Protein AF-A0A964JNI6-F1 (afdb_monomer)

Foldseek 3Di:
DVVVVLVVVLVVLVVVLVVCCVVDPDPDVVNVVSVVVNVVSVVVVVVVVVVVVVVPDDDDDDDDDDDDDPPPCDVVNVVVVVVVVVVVVVVVVVVVVVVVVVVVVVVCVVVVVVVVVVVVVVVVVVVVVVVVVVVVVVVVVVVVVVVVVCVVVPPPPPPPPPDPPDDPDDDVVVVVVVVVVVVVVVVVVVVVVVVVVVVPDDDDDDDDDDDDDD

pLDDT: mean 78.6, std 16.24, range [45.06, 98.38]

Solvent-accessible surface area (backbone atoms only — not comparable to full-atom values): 13050 Å² total; per-residue (Å²): 119,65,68,66,54,50,52,54,50,51,55,54,50,50,53,51,52,56,56,49,55,77,80,40,69,94,78,44,70,66,59,54,51,51,52,51,51,52,53,53,52,50,51,52,51,51,52,51,50,52,55,55,53,65,68,70,56,93,69,82,90,80,79,84,85,79,77,90,72,72,79,76,77,50,67,69,60,55,52,52,50,51,51,50,50,55,48,52,50,51,52,49,52,52,50,52,54,50,50,52,53,52,52,52,49,60,69,47,43,62,58,53,52,51,51,53,54,50,52,53,50,50,51,49,51,53,51,52,51,50,52,53,50,52,52,51,49,54,49,50,53,52,51,52,51,50,50,58,56,46,60,75,63,63,77,77,75,79,69,78,81,78,69,70,96,62,81,92,66,78,61,67,65,60,58,52,52,53,51,51,53,53,52,52,53,52,52,52,52,52,52,53,57,54,56,65,64,67,77,75,82,86,86,89,84,91,84,85,84,83,86,87,87,136

Mean predicted aligned error: 21.91 Å

Secondary structure (DSSP, 8-state):
-HHHHHHHHHHHHHHHHHHHHHHS-TT-HHHHHHHHHHHHHHHHHHHHHHHHHHTTS-----------------HHHHHHHHHHHHHHHHHHHHHHHHHHHHHHHHHHHHHHHHHHHHHHHHHHHHHHHHHHHHHHHHHHHHHHHHHHHHHHT-----------SS--PPPHHHHHHHHHHHHHHHHHHHHHHHHHHHT---------------

Structure (mmCIF, N/CA/C/O backbone):
data_AF-A0A964JNI6-F1
#
_entry.id   AF-A0A964JNI6-F1
#
loop_
_atom_site.group_PDB
_atom_site.id
_atom_site.type_symbol
_atom_site.label_atom_id
_atom_site.label_alt_id
_atom_site.label_comp_id
_atom_site.label_asym_id
_atom_site.label_entity_id
_atom_site.label_seq_id
_atom_site.pdbx_PDB_ins_code
_atom_site.Cartn_x
_atom_site.Cartn_y
_atom_site.Cartn_z
_atom_site.occupancy
_atom_site.B_iso_or_equiv
_atom_site.auth_seq_id
_atom_site.auth_comp_id
_atom_site.auth_asym_id
_atom_site.auth_atom_id
_atom_site.pdbx_PDB_model_num
ATOM 1 N N . MET A 1 1 ? -38.836 -16.870 34.744 1.00 51.62 1 MET A N 1
ATOM 2 C CA . MET A 1 1 ? -38.907 -16.557 33.297 1.00 51.62 1 MET A CA 1
ATOM 3 C C . MET A 1 1 ? -37.526 -16.399 32.647 1.00 51.62 1 MET A C 1
ATOM 5 O O . MET A 1 1 ? -37.464 -16.414 31.428 1.00 51.62 1 MET A O 1
ATOM 9 N N . GLU A 1 2 ? -36.429 -16.340 33.414 1.00 61.28 2 GLU A N 1
ATOM 10 C CA . GLU A 1 2 ? -35.058 -16.170 32.886 1.00 61.28 2 GLU A CA 1
ATOM 11 C C . GLU A 1 2 ? -34.516 -17.371 32.090 1.00 61.28 2 GLU A C 1
ATOM 13 O O . GLU A 1 2 ? -33.760 -17.198 31.140 1.00 61.28 2 GLU A O 1
ATOM 18 N N . ILE A 1 3 ? -34.938 -18.598 32.411 1.00 60.56 3 ILE A N 1
ATOM 19 C CA . ILE A 1 3 ? -34.454 -19.805 31.713 1.00 60.56 3 ILE A CA 1
ATOM 20 C C . ILE A 1 3 ? -34.881 -19.793 30.233 1.00 60.56 3 ILE A C 1
ATOM 22 O O . ILE A 1 3 ? -34.080 -20.072 29.349 1.00 60.56 3 ILE A O 1
ATOM 26 N N . ALA A 1 4 ? -36.114 -19.363 29.950 1.00 73.38 4 ALA A N 1
ATOM 27 C CA . ALA A 1 4 ? -36.638 -19.282 28.586 1.00 73.38 4 ALA A CA 1
ATOM 28 C C . ALA A 1 4 ? -35.983 -18.164 27.753 1.00 73.38 4 ALA A C 1
ATOM 30 O O . ALA A 1 4 ? -35.931 -18.245 26.525 1.00 73.38 4 ALA A O 1
ATOM 31 N N . THR A 1 5 ? -35.491 -17.102 28.401 1.00 78.56 5 THR A N 1
ATOM 32 C CA . THR A 1 5 ? -34.740 -16.044 27.712 1.00 78.56 5 THR A CA 1
ATOM 33 C C . THR A 1 5 ? -33.318 -16.485 27.385 1.00 78.56 5 THR A C 1
ATOM 35 O O . THR A 1 5 ? -32.831 -16.147 26.309 1.00 78.56 5 THR A O 1
ATOM 38 N N . LEU A 1 6 ? -32.688 -17.283 28.255 1.00 67.31 6 LEU A N 1
ATOM 39 C CA . LEU A 1 6 ? -31.361 -17.852 28.006 1.00 67.31 6 LEU A CA 1
ATOM 40 C C . LEU A 1 6 ? -31.384 -18.895 26.880 1.00 67.31 6 LEU A C 1
ATOM 42 O O . LEU A 1 6 ? -30.514 -18.852 26.015 1.00 67.31 6 LEU A O 1
ATOM 46 N N . ASP A 1 7 ? -32.403 -19.758 26.819 1.00 74.44 7 ASP A N 1
ATOM 47 C CA . ASP A 1 7 ? -32.554 -20.720 25.712 1.00 74.44 7 ASP A CA 1
ATOM 48 C C . ASP A 1 7 ? -32.689 -20.009 24.356 1.00 74.44 7 ASP A C 1
ATOM 50 O O . ASP A 1 7 ? -32.013 -20.358 23.390 1.00 74.44 7 ASP A O 1
ATOM 54 N N . ARG A 1 8 ? -33.470 -18.919 24.288 1.00 75.88 8 ARG A N 1
ATOM 55 C CA . ARG A 1 8 ? -33.561 -18.102 23.062 1.00 75.88 8 ARG A CA 1
ATOM 56 C C . ARG A 1 8 ? -32.231 -17.479 22.658 1.00 75.88 8 ARG A C 1
ATOM 58 O O . ARG A 1 8 ? -31.962 -17.340 21.462 1.00 75.88 8 ARG A O 1
ATOM 65 N N . GLN A 1 9 ? -31.427 -17.056 23.630 1.00 73.94 9 GLN A N 1
ATOM 66 C CA . GLN A 1 9 ? -30.097 -16.503 23.376 1.00 73.94 9 GLN A CA 1
ATOM 67 C C . GLN A 1 9 ? -29.138 -17.581 22.860 1.00 73.94 9 GLN A C 1
ATOM 69 O O . GLN A 1 9 ? -28.346 -17.314 21.956 1.00 73.94 9 GLN A O 1
ATOM 74 N N . LEU A 1 10 ? -29.257 -18.808 23.366 1.00 71.75 10 LEU A N 1
ATOM 75 C CA . LEU A 1 10 ? -28.469 -19.956 22.928 1.00 71.75 10 LEU A CA 1
ATOM 76 C C . LEU A 1 10 ? -28.807 -20.334 21.479 1.00 71.75 10 LEU A C 1
ATOM 78 O O . LEU A 1 10 ? -27.901 -20.480 20.657 1.00 71.75 10 LEU A O 1
ATOM 82 N N . ASP A 1 11 ? -30.090 -20.358 21.118 1.00 81.50 11 ASP A N 1
ATOM 83 C CA . ASP A 1 11 ? -30.527 -20.620 19.742 1.00 81.50 11 ASP A CA 1
ATOM 84 C C . ASP A 1 11 ? -30.064 -19.534 18.761 1.00 81.50 11 ASP A C 1
ATOM 86 O O . ASP A 1 11 ? -29.606 -19.824 17.651 1.00 81.50 11 ASP A O 1
ATOM 90 N N . THR A 1 12 ? -30.137 -18.260 19.156 1.00 82.50 12 THR A N 1
ATOM 91 C CA . THR A 1 12 ? -29.678 -17.160 18.289 1.00 82.50 12 THR A CA 1
ATOM 92 C C . THR A 1 12 ? -28.165 -17.158 18.102 1.00 82.50 12 THR A C 1
ATOM 94 O O . THR A 1 12 ? -27.693 -16.874 17.000 1.00 82.50 12 THR A O 1
ATOM 97 N N . LEU A 1 13 ? -27.391 -17.493 19.136 1.00 73.44 13 LEU A N 1
ATOM 98 C CA . LEU A 1 13 ? -25.935 -17.608 19.032 1.00 73.44 13 LEU A CA 1
ATOM 99 C C . LEU A 1 13 ? -25.515 -18.834 18.218 1.00 73.44 13 LEU A C 1
ATOM 101 O O . LEU A 1 13 ? -24.612 -18.730 17.390 1.00 73.44 13 LEU A O 1
ATOM 105 N N . THR A 1 14 ? -26.214 -19.956 18.378 1.00 72.06 14 THR A N 1
ATOM 106 C CA . THR A 1 14 ? -25.954 -21.183 17.615 1.00 72.06 14 THR A CA 1
ATOM 107 C C . THR A 1 14 ? -26.189 -20.960 16.124 1.00 72.06 14 THR A C 1
ATOM 109 O O . THR A 1 14 ? -25.326 -21.291 15.313 1.00 72.06 14 THR A O 1
ATOM 112 N N . ASN A 1 15 ? -27.288 -20.294 15.757 1.00 78.38 15 ASN A N 1
ATOM 113 C CA . ASN A 1 15 ? -27.576 -19.946 14.364 1.00 78.38 15 ASN A CA 1
ATOM 114 C C . ASN A 1 15 ? -26.551 -18.969 13.765 1.00 78.38 15 ASN A C 1
ATOM 116 O O . ASN A 1 15 ? -26.196 -19.095 12.595 1.00 78.38 15 ASN A O 1
ATOM 120 N N . LYS A 1 16 ? -26.019 -18.029 14.559 1.00 70.81 16 LYS A N 1
ATOM 121 C CA . LYS A 1 16 ? -24.934 -17.134 14.116 1.00 70.81 16 LYS A CA 1
ATOM 122 C C . LYS A 1 16 ? -23.628 -17.885 13.868 1.00 70.81 16 LYS A C 1
ATOM 124 O O . LYS A 1 16 ? -22.967 -17.622 12.871 1.00 70.81 16 LYS A O 1
ATOM 129 N N . VAL A 1 17 ? -23.268 -18.832 14.733 1.00 63.97 17 VAL A N 1
ATOM 130 C CA . VAL A 1 17 ? -22.075 -19.674 14.540 1.00 63.97 17 VAL A CA 1
ATOM 131 C C . VAL A 1 17 ? -22.225 -20.556 13.300 1.00 63.97 17 VAL A C 1
ATOM 133 O O . VAL A 1 17 ? -21.282 -20.669 12.523 1.00 63.97 17 VAL A O 1
ATOM 136 N N . LEU A 1 18 ? -23.413 -21.123 13.075 1.00 67.88 18 LEU A N 1
ATOM 137 C CA . LEU A 1 18 ? -23.714 -21.941 11.898 1.00 67.88 18 LEU A CA 1
ATOM 138 C C . LEU A 1 18 ? -23.645 -21.127 10.598 1.00 67.88 18 LEU A C 1
ATOM 140 O O . LEU A 1 18 ? -23.072 -21.601 9.624 1.00 67.88 18 LEU A O 1
ATOM 144 N N . ALA A 1 19 ? -24.139 -19.884 10.600 1.00 67.19 19 ALA A N 1
ATOM 145 C CA . ALA A 1 19 ? -24.007 -18.967 9.466 1.00 67.19 19 ALA A CA 1
ATOM 146 C C . ALA A 1 19 ? -22.542 -18.572 9.197 1.00 67.19 19 ALA A C 1
ATOM 148 O O . ALA A 1 19 ? -22.114 -18.531 8.048 1.00 67.19 19 ALA A O 1
ATOM 149 N N . LEU A 1 20 ? -21.749 -18.339 10.248 1.00 60.59 20 LEU A N 1
ATOM 150 C CA . LEU A 1 20 ? -20.332 -17.979 10.122 1.00 60.59 20 LEU A CA 1
ATOM 151 C C . LEU A 1 20 ? -19.447 -19.149 9.661 1.00 60.59 20 LEU A C 1
ATOM 153 O O . LEU A 1 20 ? -18.429 -18.914 9.016 1.00 60.59 20 LEU A O 1
ATOM 157 N N . LEU A 1 21 ? -19.844 -20.393 9.947 1.00 57.88 21 LEU A N 1
ATOM 158 C CA . LEU A 1 21 ? -19.172 -21.615 9.486 1.00 57.88 21 LEU A CA 1
ATOM 159 C C . LEU A 1 21 ? -19.363 -21.895 7.985 1.00 57.88 21 LEU A C 1
ATOM 161 O O . LEU A 1 21 ? -18.568 -22.640 7.416 1.00 57.88 21 LEU A O 1
ATOM 165 N N . VAL A 1 22 ? -20.396 -21.327 7.350 1.00 60.38 22 VAL A N 1
ATOM 166 C CA . VAL A 1 22 ? -20.634 -21.471 5.900 1.00 60.38 22 VAL A CA 1
ATOM 167 C C . VAL A 1 22 ? -19.672 -20.594 5.091 1.00 60.38 22 VAL A C 1
ATOM 169 O O . VAL A 1 22 ? -19.187 -21.038 4.054 1.00 60.38 22 VAL A O 1
ATOM 172 N N . ASP A 1 23 ? -19.344 -19.399 5.595 1.00 61.31 23 ASP A N 1
ATOM 173 C CA . ASP A 1 23 ? -18.476 -18.433 4.903 1.00 61.31 23 ASP A CA 1
ATOM 174 C C . ASP A 1 23 ? -17.001 -18.483 5.343 1.00 61.31 23 ASP A C 1
ATOM 176 O O . ASP A 1 23 ? -16.131 -18.053 4.586 1.00 61.31 23 ASP A O 1
ATOM 180 N N . ASN A 1 24 ? -16.683 -19.004 6.540 1.00 54.19 24 ASN A N 1
ATOM 181 C CA . ASN A 1 24 ? -15.315 -19.007 7.071 1.00 54.19 24 ASN A CA 1
ATOM 182 C C . ASN A 1 24 ? -14.908 -20.380 7.649 1.00 54.19 24 ASN A C 1
ATOM 184 O O . ASN A 1 24 ? -15.539 -20.859 8.596 1.00 54.19 24 ASN A O 1
ATOM 188 N N . PRO A 1 25 ? -13.830 -21.019 7.145 1.00 61.00 25 PRO A N 1
ATOM 189 C CA . PRO A 1 25 ? -13.337 -22.278 7.697 1.00 61.00 25 PRO A CA 1
ATOM 190 C C . PRO A 1 25 ? -12.806 -22.119 9.135 1.00 61.00 25 PRO A C 1
ATOM 192 O O . PRO A 1 25 ? -12.394 -21.040 9.558 1.00 61.00 25 PRO A O 1
ATOM 195 N N . ASN A 1 26 ? -12.827 -23.242 9.864 1.00 56.50 26 ASN A N 1
ATOM 196 C CA . ASN A 1 26 ? -12.786 -23.442 11.327 1.00 56.50 26 ASN A CA 1
ATOM 197 C C . ASN A 1 26 ? -11.789 -22.643 12.209 1.00 56.50 26 ASN A C 1
ATOM 199 O O . ASN A 1 26 ? -11.942 -22.704 13.428 1.00 56.50 26 ASN A O 1
ATOM 203 N N . ASP A 1 27 ? -10.837 -21.888 11.655 1.00 59.53 27 ASP A N 1
ATOM 204 C CA . ASP A 1 27 ? -9.771 -21.184 12.396 1.00 59.53 27 ASP A CA 1
ATOM 205 C C . ASP A 1 27 ? -9.918 -19.651 12.433 1.00 59.53 27 ASP A C 1
ATOM 207 O O . ASP A 1 27 ? -9.029 -18.941 12.909 1.00 59.53 27 ASP A O 1
ATOM 211 N N . HIS A 1 28 ? -11.041 -19.100 11.962 1.00 59.25 28 HIS A N 1
ATOM 212 C CA . HIS A 1 28 ? -11.263 -17.655 12.038 1.00 59.25 28 HIS A CA 1
ATOM 213 C C . HIS A 1 28 ? -11.397 -17.198 13.512 1.00 59.25 28 HIS A C 1
ATOM 215 O O . HIS A 1 28 ? -12.147 -17.815 14.280 1.00 59.25 28 HIS A O 1
ATOM 221 N N . PRO A 1 29 ? -10.727 -16.104 13.939 1.00 71.69 29 PRO A N 1
ATOM 222 C CA . PRO A 1 29 ? -10.706 -15.660 15.342 1.00 71.69 29 PRO A CA 1
ATOM 223 C C . PRO A 1 29 ? -12.106 -15.402 15.920 1.00 71.69 29 PRO A C 1
ATOM 225 O O . PRO A 1 29 ? -12.339 -15.599 17.112 1.00 71.69 29 PRO A O 1
ATOM 228 N N . GLU A 1 30 ? -13.058 -15.027 15.066 1.00 64.94 30 GLU A N 1
ATOM 229 C CA . GLU A 1 30 ? -14.458 -14.795 15.434 1.00 64.94 30 GLU A CA 1
ATOM 230 C C . GLU A 1 30 ? -15.206 -16.091 15.791 1.00 64.94 30 GLU A C 1
ATOM 232 O O . GLU A 1 30 ? -15.972 -16.113 16.756 1.00 64.94 30 GLU A O 1
ATOM 237 N N . VAL A 1 31 ? -14.937 -17.201 15.090 1.00 69.62 31 VAL A N 1
ATOM 238 C CA . VAL A 1 31 ? -15.529 -18.519 15.389 1.00 69.62 31 VAL A CA 1
ATOM 239 C C . VAL A 1 31 ? -14.974 -19.062 16.708 1.00 69.62 31 VAL A C 1
ATOM 241 O O . VAL A 1 31 ? -15.715 -19.632 17.510 1.00 69.62 31 VAL A O 1
ATOM 244 N N . LEU A 1 32 ? -13.687 -18.835 16.986 1.00 74.25 32 LEU A N 1
ATOM 245 C CA . LEU A 1 32 ? -13.062 -19.204 18.260 1.00 74.25 32 LEU A CA 1
ATOM 246 C C . LEU A 1 32 ? -13.617 -18.385 19.434 1.00 74.25 32 LEU A C 1
ATOM 248 O O . LEU A 1 32 ? -13.892 -18.947 20.496 1.00 74.25 32 LEU A O 1
ATOM 252 N N . ALA A 1 33 ? -13.822 -17.078 19.248 1.00 76.56 33 ALA A N 1
ATOM 253 C CA . ALA A 1 33 ? -14.447 -16.220 20.253 1.00 76.56 33 ALA A CA 1
ATOM 254 C C . ALA A 1 33 ? -15.897 -16.647 20.542 1.00 76.56 33 ALA A C 1
ATOM 256 O O . ALA A 1 33 ? -16.283 -16.761 21.707 1.00 76.56 33 ALA A O 1
ATOM 257 N N . ALA A 1 34 ? -16.671 -16.971 19.501 1.00 72.12 34 ALA A N 1
ATOM 258 C CA . ALA A 1 34 ? -18.043 -17.451 19.646 1.00 72.12 34 ALA A CA 1
ATOM 259 C C . ALA A 1 34 ? -18.125 -18.840 20.312 1.00 72.12 34 ALA A C 1
ATOM 261 O O . ALA A 1 34 ? -18.985 -19.079 21.154 1.00 72.12 34 ALA A O 1
ATOM 262 N N . ARG A 1 35 ? -17.199 -19.761 20.016 1.00 75.88 35 ARG A N 1
ATOM 263 C CA . ARG A 1 35 ? -17.117 -21.057 20.719 1.00 75.88 35 ARG A CA 1
ATOM 264 C C . ARG 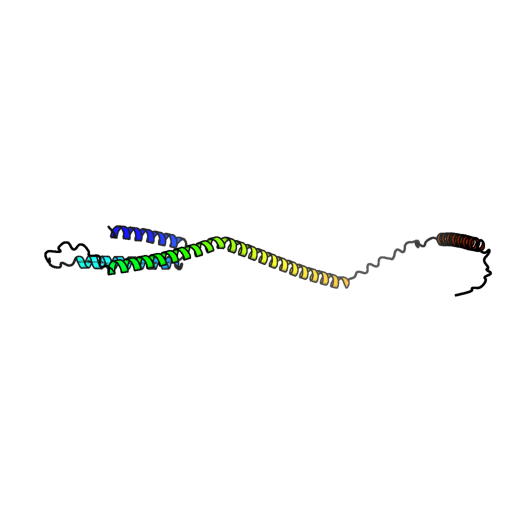A 1 35 ? -16.795 -20.884 22.204 1.00 75.88 35 ARG A C 1
ATOM 266 O O . ARG A 1 35 ? -17.380 -21.573 23.038 1.00 75.88 35 ARG A O 1
ATOM 273 N N . LYS A 1 36 ? -15.897 -19.953 22.546 1.00 81.88 36 LYS A N 1
ATOM 274 C CA . LYS A 1 36 ? -15.577 -19.630 23.946 1.00 81.88 36 LYS A CA 1
ATOM 275 C C . LYS A 1 36 ? -16.783 -19.056 24.685 1.00 81.88 36 LYS A C 1
ATOM 277 O O . LYS A 1 36 ? -17.029 -19.462 25.817 1.00 81.88 36 LYS A O 1
ATOM 282 N N . SER A 1 37 ? -17.553 -18.162 24.064 1.00 75.75 37 SER A N 1
ATOM 283 C CA . SER A 1 37 ? -18.751 -17.609 24.704 1.00 75.75 37 SER A CA 1
ATOM 284 C C . SER A 1 37 ? -19.839 -18.667 24.910 1.00 75.75 37 SER A C 1
ATOM 286 O O . SER A 1 37 ? -20.415 -18.721 25.993 1.00 75.75 37 SER A O 1
ATOM 288 N N . VAL A 1 38 ? -20.051 -19.575 23.950 1.00 78.12 38 VAL A N 1
ATOM 289 C CA . VAL A 1 38 ? -20.966 -20.721 24.120 1.00 78.12 38 VAL A CA 1
ATOM 290 C C . VAL A 1 38 ? -20.522 -21.621 25.277 1.00 78.12 38 VAL A C 1
ATOM 292 O O . VAL A 1 38 ? -21.343 -21.985 26.114 1.00 78.12 38 VAL A O 1
ATOM 295 N N . ALA A 1 39 ? -19.227 -21.929 25.389 1.00 84.06 39 ALA A N 1
ATOM 296 C CA . ALA A 1 39 ? -18.705 -22.735 26.494 1.00 84.06 39 ALA A CA 1
ATOM 297 C C . ALA A 1 39 ? -18.905 -22.060 27.868 1.00 84.06 39 ALA A C 1
ATOM 299 O O . ALA A 1 39 ? -19.258 -22.721 28.846 1.00 84.06 39 ALA A O 1
ATOM 300 N N . LEU A 1 40 ? -18.735 -20.737 27.952 1.00 82.12 40 LEU A N 1
ATOM 301 C CA . LEU A 1 40 ? -18.988 -19.985 29.184 1.00 82.12 40 LEU A CA 1
ATOM 302 C C . LEU A 1 40 ? -20.474 -19.993 29.569 1.00 82.12 40 LEU A C 1
ATOM 304 O O . LEU A 1 40 ? -20.805 -20.216 30.729 1.00 82.12 40 LEU A O 1
ATOM 308 N N . VAL A 1 41 ? -21.378 -19.817 28.607 1.00 78.25 41 VAL A N 1
ATOM 309 C CA . VAL A 1 41 ? -22.826 -19.860 28.874 1.00 78.25 41 VAL A CA 1
ATOM 310 C C . VAL A 1 41 ? -23.272 -21.270 29.273 1.00 78.25 41 VAL A C 1
ATOM 312 O O . VAL A 1 41 ? -24.076 -21.426 30.191 1.00 78.25 41 VAL A O 1
ATOM 315 N N . GLN A 1 42 ? -22.701 -22.305 28.654 1.00 80.06 42 GLN A N 1
ATOM 316 C CA . GLN A 1 42 ? -22.993 -23.694 29.002 1.00 80.06 42 GLN A CA 1
ATOM 317 C C . GLN A 1 42 ? -22.588 -24.014 30.447 1.00 80.06 42 GLN A C 1
ATOM 319 O O . GLN A 1 42 ? -23.377 -24.585 31.196 1.00 80.06 42 GLN A O 1
ATOM 324 N N . THR A 1 43 ? -21.400 -23.575 30.876 1.00 84.12 43 THR A N 1
ATOM 325 C CA . THR A 1 43 ? -20.958 -23.783 32.266 1.00 84.12 43 THR A CA 1
ATOM 326 C C . THR A 1 43 ? -21.838 -23.036 33.269 1.00 84.12 43 THR A C 1
ATOM 328 O O . THR A 1 43 ? -22.149 -23.575 34.329 1.00 84.12 43 THR A O 1
ATOM 331 N N . GLN A 1 44 ? -22.319 -21.836 32.933 1.00 80.06 44 GLN A N 1
ATOM 332 C CA . GLN A 1 44 ? -23.282 -21.111 33.769 1.00 80.06 44 GLN A CA 1
ATOM 333 C C . GLN A 1 44 ? -24.625 -21.845 33.880 1.00 80.06 44 GLN A C 1
ATOM 335 O O . GLN A 1 44 ? -25.173 -21.950 34.978 1.00 80.06 44 GLN A O 1
ATOM 340 N N . LEU A 1 45 ? -25.137 -22.400 32.778 1.00 75.69 45 LEU A N 1
ATOM 341 C CA . LEU A 1 45 ? -26.356 -23.214 32.787 1.00 75.69 45 LEU A CA 1
ATOM 342 C C . LEU A 1 45 ? -26.200 -24.478 33.634 1.00 75.69 45 LEU A C 1
ATOM 344 O O . LEU A 1 45 ? -27.104 -24.809 34.402 1.00 75.69 45 LEU A O 1
ATOM 348 N N . ASP A 1 46 ? -25.058 -25.154 33.542 1.00 80.62 46 ASP A N 1
ATOM 349 C CA . ASP A 1 46 ? -24.787 -26.360 34.323 1.00 80.62 46 ASP A CA 1
ATOM 350 C C . ASP A 1 46 ? -24.661 -26.048 35.821 1.00 80.62 46 ASP A C 1
ATOM 352 O O . ASP A 1 46 ? -25.205 -26.779 36.649 1.00 80.62 46 ASP A O 1
ATOM 356 N N . LEU A 1 47 ? -24.052 -24.915 36.188 1.00 80.12 47 LEU A N 1
ATOM 357 C CA . LEU A 1 47 ? -24.011 -24.439 37.576 1.00 80.12 47 LEU A CA 1
ATOM 358 C C . LEU A 1 47 ? -25.406 -24.089 38.111 1.00 80.12 47 LEU A C 1
ATOM 360 O O . LEU A 1 47 ? -25.744 -24.442 39.244 1.00 80.12 47 LEU A O 1
ATOM 364 N N . LEU A 1 48 ? -26.243 -23.432 37.304 1.00 75.75 48 LEU A N 1
ATOM 365 C CA . LEU A 1 48 ? -27.622 -23.116 37.681 1.00 75.75 48 LEU A CA 1
ATOM 366 C C . LEU A 1 48 ? -28.481 -24.379 37.808 1.00 75.75 48 LEU A C 1
ATOM 368 O O . LEU A 1 48 ? -29.263 -24.489 38.753 1.00 75.75 48 LEU A O 1
ATOM 372 N N . ARG A 1 49 ? -28.302 -25.364 36.920 1.00 76.94 49 ARG A N 1
ATOM 373 C CA . ARG A 1 49 ? -28.961 -26.675 37.017 1.00 76.94 49 ARG A CA 1
ATOM 374 C C . ARG A 1 49 ? -28.487 -27.467 38.230 1.00 76.94 49 ARG A C 1
ATOM 376 O O . ARG A 1 49 ? -29.324 -28.037 38.920 1.00 76.94 49 ARG A O 1
ATOM 383 N N . ALA A 1 50 ? -27.191 -27.463 38.539 1.00 75.94 50 ALA A N 1
ATOM 384 C CA . ALA A 1 50 ? -26.650 -28.110 39.733 1.00 75.94 50 ALA A CA 1
ATOM 385 C C . ALA A 1 50 ? -27.195 -27.471 41.022 1.00 75.94 50 ALA A C 1
ATOM 387 O O . ALA A 1 50 ? -27.578 -28.177 41.955 1.00 75.94 50 ALA A O 1
ATOM 388 N N . LYS A 1 51 ? -27.320 -26.139 41.055 1.00 73.50 51 LYS A N 1
ATOM 389 C CA . LYS A 1 51 ? -27.929 -25.400 42.171 1.00 73.50 51 LYS A CA 1
ATOM 390 C C . LYS A 1 51 ? -29.433 -25.679 42.305 1.00 73.50 51 LYS A C 1
ATOM 392 O O . LYS A 1 51 ? -29.931 -25.855 43.416 1.00 73.50 51 LYS A O 1
ATOM 397 N N . ALA A 1 52 ? -30.149 -25.776 41.186 1.00 66.62 52 ALA A N 1
ATOM 398 C CA . ALA A 1 52 ? -31.558 -26.165 41.172 1.00 66.62 52 ALA A CA 1
ATOM 399 C C . ALA A 1 52 ? -31.757 -27.625 41.623 1.00 66.62 52 ALA A C 1
ATOM 401 O O . ALA A 1 52 ? -32.666 -27.906 42.399 1.00 66.62 52 ALA A O 1
ATOM 402 N N . ALA A 1 53 ? -30.873 -28.543 41.221 1.00 63.44 53 ALA A N 1
ATOM 403 C CA . ALA A 1 53 ? -30.901 -29.945 41.637 1.00 63.44 53 ALA A CA 1
ATOM 404 C C . ALA A 1 53 ? -30.565 -30.128 43.128 1.00 63.44 53 ALA A C 1
ATOM 406 O O . ALA A 1 53 ? -31.193 -30.940 43.802 1.00 63.44 53 ALA A O 1
ATOM 407 N N . ALA A 1 54 ? -29.651 -29.322 43.681 1.00 60.62 54 ALA A N 1
ATOM 408 C CA . ALA A 1 54 ? -29.364 -29.299 45.118 1.00 60.62 54 ALA A CA 1
ATOM 409 C C . ALA A 1 54 ? -30.561 -28.824 45.970 1.00 60.62 54 ALA A C 1
ATOM 411 O O . ALA A 1 54 ? -30.632 -29.132 47.156 1.00 60.62 54 ALA A O 1
ATOM 412 N N . THR A 1 55 ? -31.527 -28.125 45.362 1.00 55.22 55 THR A N 1
ATOM 413 C CA . THR A 1 55 ? -32.773 -27.684 46.016 1.00 55.22 55 THR A CA 1
ATOM 414 C C . THR A 1 55 ? -33.849 -28.789 46.037 1.00 55.22 55 THR A C 1
ATOM 416 O O . THR A 1 55 ? -34.869 -28.642 46.702 1.00 55.22 55 THR A O 1
ATOM 419 N N . LEU A 1 56 ? -33.632 -29.918 45.345 1.00 53.19 56 LEU A N 1
ATOM 420 C CA . LEU A 1 56 ? -34.561 -31.060 45.285 1.00 53.19 56 LEU A CA 1
ATOM 421 C C . LEU A 1 56 ? -34.226 -32.190 46.275 1.00 53.19 56 LEU A C 1
ATOM 423 O O . LEU A 1 56 ? -34.919 -33.207 46.297 1.00 53.19 56 LEU A O 1
ATOM 427 N N . LEU A 1 57 ? -33.191 -32.034 47.106 1.00 54.97 57 LEU A N 1
ATOM 428 C CA . LEU A 1 57 ? -32.968 -32.938 48.235 1.00 54.97 57 LEU A CA 1
ATOM 429 C C . LEU A 1 57 ? -33.931 -32.570 49.381 1.00 54.97 57 LEU A C 1
ATOM 431 O O . LEU A 1 57 ? -34.026 -31.389 49.721 1.00 54.97 57 LEU A O 1
ATOM 435 N N . PRO A 1 58 ? -34.644 -33.532 50.000 1.00 48.69 58 PRO A N 1
ATOM 436 C CA . PRO A 1 58 ? -35.583 -33.227 51.074 1.00 48.69 58 PRO A CA 1
ATOM 437 C C . PRO A 1 58 ? -34.815 -32.776 52.323 1.00 48.69 58 PRO A C 1
ATOM 439 O O . PRO A 1 58 ? -34.187 -33.585 53.003 1.00 48.69 58 PRO A O 1
ATOM 442 N N . VAL A 1 59 ? -34.867 -31.483 52.633 1.00 52.22 59 VAL A N 1
ATOM 443 C CA . VAL A 1 59 ?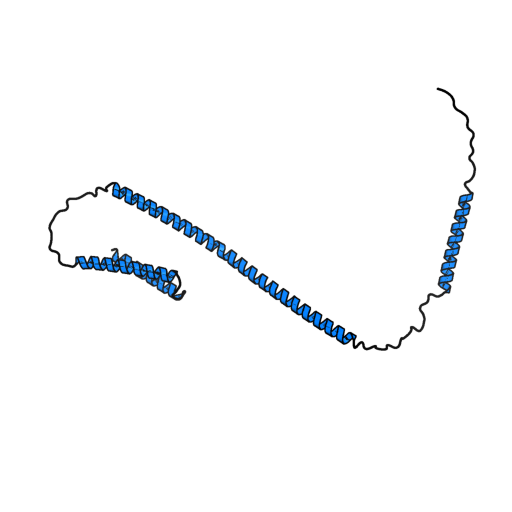 -34.425 -30.912 53.915 1.00 52.22 59 VAL A CA 1
ATOM 444 C C . VAL A 1 59 ? -35.686 -30.610 54.743 1.00 52.22 59 VAL A C 1
ATOM 446 O O . VAL A 1 59 ? -36.653 -30.088 54.182 1.00 52.22 59 VAL A O 1
ATOM 449 N N . PRO A 1 60 ? -35.743 -30.980 56.041 1.00 47.16 60 PRO A N 1
ATOM 450 C CA . PRO A 1 60 ? -36.949 -30.860 56.865 1.00 47.16 60 PRO A CA 1
ATOM 451 C C . PRO A 1 60 ? -37.421 -29.4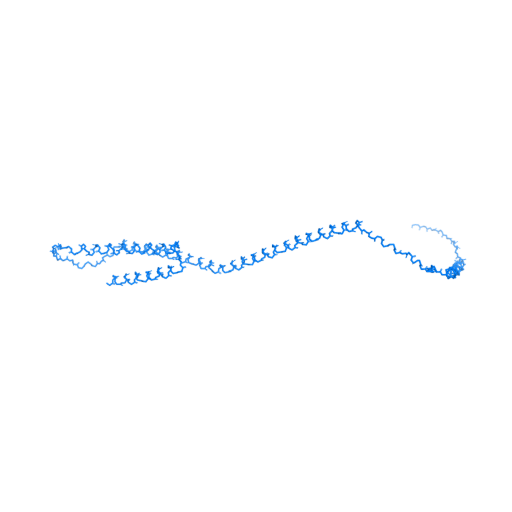02 57.025 1.00 47.16 60 PRO A C 1
ATOM 453 O O . PRO A 1 60 ? -36.611 -28.476 56.937 1.00 47.16 60 PRO A O 1
ATOM 456 N N . PRO A 1 61 ? -38.726 -29.179 57.281 1.00 50.00 61 PRO A N 1
ATOM 457 C CA . PRO A 1 61 ? -39.307 -27.846 57.314 1.00 50.00 61 PRO A CA 1
ATOM 458 C C . PRO A 1 61 ? -38.875 -27.113 58.585 1.00 50.00 61 PRO A C 1
ATOM 460 O O . PRO A 1 61 ? -39.263 -27.488 59.691 1.00 50.00 61 PRO A O 1
ATOM 463 N N . VAL A 1 62 ? -38.102 -26.038 58.431 1.00 45.06 62 VAL A N 1
ATOM 464 C CA . VAL A 1 62 ? -37.890 -25.068 59.509 1.00 45.06 62 VAL A CA 1
ATOM 465 C C . VAL A 1 62 ? -38.920 -23.957 59.353 1.00 45.06 62 VAL A C 1
ATOM 467 O O . VAL A 1 62 ? -39.054 -23.338 58.297 1.00 45.06 62 VAL A O 1
ATOM 470 N N . ALA A 1 63 ? -39.696 -23.778 60.412 1.00 46.28 63 ALA A N 1
ATOM 471 C CA . ALA A 1 63 ? -40.821 -22.875 60.500 1.00 46.28 63 ALA A CA 1
ATOM 472 C C . ALA A 1 63 ? -40.414 -21.391 60.566 1.00 46.28 63 ALA A C 1
ATOM 474 O O . ALA A 1 63 ? -39.403 -21.031 61.161 1.00 46.28 63 ALA A O 1
ATOM 475 N N . SER A 1 64 ? -41.336 -20.561 60.065 1.00 47.72 64 SER A N 1
ATOM 476 C CA . SER A 1 64 ? -41.754 -19.248 60.586 1.00 47.72 64 SER A CA 1
ATOM 477 C C . SER A 1 64 ? -40.747 -18.094 60.709 1.00 47.72 64 SER A C 1
ATOM 479 O O . SER A 1 64 ? -39.851 -18.100 61.542 1.00 47.72 64 SER A O 1
ATOM 481 N N . GLY A 1 65 ? -41.102 -16.993 60.034 1.00 47.06 65 GLY A N 1
ATOM 482 C CA . GLY A 1 65 ? -40.973 -15.642 60.586 1.00 47.06 65 GLY A CA 1
ATOM 483 C C . GLY A 1 65 ? -39.765 -14.842 60.114 1.00 47.06 65 GLY A C 1
ATOM 484 O O . GLY A 1 65 ? -38.757 -14.777 60.805 1.00 47.06 65 GLY A O 1
ATOM 485 N N . GLN A 1 66 ? -39.914 -14.114 59.006 1.00 47.16 66 GLN A N 1
ATOM 486 C CA . GLN A 1 66 ? -39.176 -12.862 58.834 1.00 47.16 66 GLN A CA 1
ATOM 487 C C . GLN A 1 66 ? -40.172 -11.695 58.897 1.00 47.16 66 GLN A C 1
ATOM 489 O O . GLN A 1 66 ? -41.048 -11.601 58.035 1.00 47.16 66 GLN A O 1
ATOM 494 N N . PRO A 1 67 ? -40.099 -10.831 59.928 1.00 47.56 67 PRO A N 1
ATOM 495 C CA . PRO A 1 67 ? -40.824 -9.570 59.925 1.00 47.56 67 PRO A CA 1
ATOM 496 C C . PRO A 1 67 ? -40.254 -8.684 58.813 1.00 47.56 67 PRO A C 1
ATOM 498 O O . PRO A 1 67 ? -39.068 -8.767 58.502 1.00 47.56 67 PRO A O 1
ATOM 501 N N . GLY A 1 68 ? -41.110 -7.862 58.203 1.00 49.59 68 GLY A N 1
ATOM 502 C CA . GLY A 1 68 ? -40.765 -6.985 57.087 1.00 49.59 68 GLY A CA 1
ATOM 503 C C . GLY A 1 68 ? -39.550 -6.105 57.375 1.00 49.59 68 GLY A C 1
ATOM 504 O O . GLY A 1 68 ? -39.670 -5.014 57.928 1.00 49.59 68 GLY A O 1
ATOM 505 N N . LEU A 1 69 ? -38.381 -6.573 56.951 1.00 47.84 69 LEU A N 1
ATOM 506 C CA . LEU A 1 69 ? -37.186 -5.769 56.801 1.00 47.84 69 LEU A CA 1
ATOM 507 C C . LEU A 1 69 ? -37.408 -4.943 55.538 1.00 47.84 69 LEU A C 1
ATOM 509 O O . LEU A 1 69 ? -37.238 -5.426 54.420 1.00 47.84 69 LEU A O 1
ATOM 513 N N . LYS A 1 70 ? -37.825 -3.684 55.709 1.00 59.53 70 LYS A N 1
ATOM 514 C CA . LYS A 1 70 ? -37.490 -2.674 54.703 1.00 59.53 70 LYS A CA 1
ATOM 515 C C . LYS A 1 70 ? -35.980 -2.809 54.485 1.00 59.53 70 LYS A C 1
ATOM 517 O O . LYS A 1 70 ? -35.269 -2.764 55.492 1.00 59.53 70 LYS A O 1
ATOM 522 N N . PRO A 1 71 ? -35.489 -3.019 53.255 1.00 58.97 71 PRO A N 1
ATOM 523 C CA . PRO A 1 71 ? -34.058 -3.040 53.030 1.00 58.97 71 PRO A CA 1
ATOM 524 C C . PRO A 1 71 ? -33.560 -1.647 53.411 1.00 58.97 71 PRO A C 1
ATOM 526 O O . PRO A 1 71 ? -33.858 -0.668 52.730 1.00 58.97 71 PRO A O 1
ATOM 529 N N . GLN A 1 72 ? -32.901 -1.531 54.563 1.00 58.41 72 GLN A N 1
ATOM 530 C CA . GLN A 1 72 ? -32.017 -0.404 54.804 1.00 58.41 72 GLN A 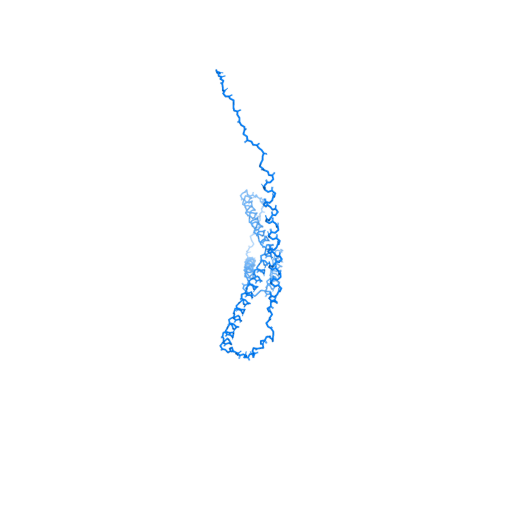CA 1
ATOM 531 C C . GLN A 1 72 ? -30.909 -0.619 53.781 1.00 58.41 72 GLN A C 1
ATOM 533 O O . GLN A 1 72 ? -30.112 -1.541 53.917 1.00 58.41 72 GLN A O 1
ATOM 538 N N . LEU A 1 73 ? -30.984 0.105 52.661 1.00 62.97 73 LEU A N 1
ATOM 539 C CA . LEU A 1 73 ? -29.857 0.183 51.750 1.00 62.97 73 LEU A CA 1
ATOM 540 C C . LEU A 1 73 ? -28.753 0.854 52.553 1.00 62.97 73 LEU A C 1
ATOM 542 O O . LEU A 1 73 ? -28.814 2.056 52.797 1.00 62.97 73 LEU A O 1
ATOM 546 N N . ASP A 1 74 ? -27.805 0.054 53.022 1.00 76.00 74 ASP A N 1
ATOM 547 C CA . ASP A 1 74 ? -26.616 0.573 53.671 1.00 76.00 74 ASP A CA 1
ATOM 548 C C . ASP A 1 74 ? -25.915 1.492 52.667 1.00 76.00 74 ASP A C 1
ATOM 550 O O . ASP A 1 74 ? -25.730 1.106 51.507 1.00 76.00 74 ASP A O 1
ATOM 554 N N . ASP A 1 75 ? -25.506 2.690 53.091 1.00 79.62 75 ASP A N 1
ATOM 555 C CA . ASP A 1 75 ? -24.833 3.671 52.225 1.00 79.62 75 ASP A CA 1
ATOM 556 C C . ASP A 1 75 ? -23.626 3.059 51.486 1.00 79.62 75 ASP A C 1
ATOM 558 O O . ASP A 1 75 ? -23.330 3.432 50.354 1.00 79.62 75 ASP A O 1
ATOM 562 N N . ALA A 1 76 ? -22.987 2.042 52.076 1.00 80.12 76 ALA A N 1
ATOM 563 C CA . ALA A 1 76 ? -21.907 1.265 51.468 1.00 80.12 76 ALA A CA 1
ATOM 564 C C . ALA A 1 76 ? -22.324 0.482 50.205 1.00 80.12 76 ALA A C 1
ATOM 566 O O . ALA A 1 76 ? -21.525 0.303 49.288 1.00 80.12 76 ALA A O 1
ATOM 567 N N . THR A 1 77 ? -23.566 -0.003 50.138 1.00 84.31 77 THR A N 1
ATOM 568 C CA . THR A 1 77 ? -24.091 -0.697 48.948 1.00 84.31 77 THR A CA 1
ATOM 569 C C . THR A 1 77 ? -24.425 0.282 47.828 1.00 84.31 77 THR A C 1
ATOM 571 O O . THR A 1 77 ? -24.214 -0.030 46.656 1.00 84.31 77 THR A O 1
ATOM 574 N N . LEU A 1 78 ? -24.887 1.485 48.185 1.00 86.00 78 LEU A N 1
ATOM 575 C CA . LEU A 1 78 ? -25.149 2.570 47.243 1.00 86.00 78 LEU A CA 1
ATOM 576 C C . LEU A 1 78 ? -23.846 3.095 46.636 1.00 86.00 78 LEU A C 1
ATOM 578 O O . LEU A 1 78 ? -23.774 3.226 45.417 1.00 86.00 78 LEU A O 1
ATOM 582 N N . THR A 1 79 ? -22.806 3.321 47.446 1.00 89.12 79 THR A N 1
ATOM 583 C CA . THR A 1 79 ? -21.499 3.770 46.941 1.00 89.12 79 THR A CA 1
ATOM 584 C C . THR A 1 79 ? -20.828 2.719 46.058 1.00 89.12 79 THR A C 1
ATOM 586 O O . THR A 1 79 ? -20.353 3.048 44.972 1.00 89.12 79 THR A O 1
ATOM 589 N N . ALA A 1 80 ? -20.868 1.440 46.446 1.00 90.88 80 ALA A N 1
ATOM 590 C CA . ALA A 1 80 ? -20.350 0.353 45.614 1.00 90.88 80 ALA A CA 1
ATOM 591 C C . ALA A 1 80 ? -21.085 0.249 44.265 1.00 90.88 80 ALA A C 1
ATOM 593 O O . ALA A 1 80 ? -20.456 0.046 43.227 1.00 90.88 80 ALA A O 1
ATOM 594 N N . ALA A 1 81 ? -22.411 0.430 44.256 1.00 90.69 81 ALA A N 1
ATOM 595 C CA . ALA A 1 81 ? -23.194 0.442 43.024 1.00 90.69 81 ALA A CA 1
ATOM 596 C C . ALA A 1 81 ? -22.878 1.665 42.146 1.00 90.69 81 ALA A C 1
ATOM 598 O O . ALA A 1 81 ? -22.780 1.522 40.928 1.00 90.69 81 ALA A O 1
ATOM 599 N N . THR A 1 82 ? -22.685 2.854 42.729 1.00 93.75 82 THR A N 1
ATOM 600 C CA . THR A 1 82 ? -22.284 4.042 41.958 1.00 93.75 82 THR A CA 1
ATOM 601 C C . THR A 1 82 ? -20.888 3.897 41.368 1.00 93.75 82 THR A C 1
ATOM 603 O O . THR A 1 82 ? -20.681 4.264 40.213 1.00 93.75 82 THR A O 1
ATOM 606 N N . ASP A 1 83 ? -19.949 3.309 42.111 1.00 94.75 83 ASP A N 1
ATOM 607 C CA . ASP A 1 83 ? -18.595 3.058 41.618 1.00 94.75 83 ASP A CA 1
ATOM 608 C C . ASP A 1 83 ? -18.619 2.073 40.446 1.00 94.75 83 ASP A C 1
ATOM 610 O O . ASP A 1 83 ? -17.995 2.332 39.414 1.00 94.75 83 ASP A O 1
ATOM 614 N N . GLU A 1 84 ? -19.409 1.001 40.555 1.00 95.31 84 GLU A N 1
ATOM 615 C CA . GLU A 1 84 ? -19.611 0.030 39.479 1.00 95.31 84 GLU A CA 1
ATOM 616 C C . GLU A 1 84 ? -20.229 0.677 38.233 1.00 95.31 84 GLU A C 1
ATOM 618 O O . GLU A 1 84 ? -19.735 0.465 37.126 1.00 95.31 84 GLU A O 1
ATOM 623 N N . ILE A 1 85 ? -21.255 1.522 38.397 1.00 96.12 85 ILE A N 1
ATOM 624 C CA . ILE A 1 85 ? -21.852 2.277 37.286 1.00 96.12 85 ILE A CA 1
ATOM 625 C C . ILE A 1 85 ? -20.791 3.151 36.618 1.00 96.12 85 ILE A C 1
ATOM 627 O O . ILE A 1 85 ? -20.635 3.087 35.401 1.00 96.12 85 ILE A O 1
ATOM 631 N N . THR A 1 86 ? -20.001 3.902 37.391 1.00 96.75 86 THR A N 1
ATOM 632 C CA . THR A 1 86 ? -18.962 4.764 36.806 1.00 96.75 86 THR A CA 1
ATOM 633 C C . THR A 1 86 ? -17.854 3.959 36.124 1.00 96.75 86 THR A C 1
ATOM 635 O O . THR A 1 86 ? -17.228 4.444 35.180 1.00 96.75 86 THR A O 1
ATOM 638 N N . ARG A 1 87 ? -17.564 2.734 36.585 1.00 97.56 87 ARG A N 1
ATOM 639 C CA . ARG A 1 87 ? -16.618 1.833 35.915 1.00 97.56 87 ARG A CA 1
ATOM 640 C C . ARG A 1 87 ? -17.184 1.371 34.576 1.00 97.56 87 ARG A C 1
ATOM 642 O O . ARG A 1 87 ? -16.510 1.509 33.561 1.00 97.56 87 ARG A O 1
ATOM 649 N N . LEU A 1 88 ? -18.430 0.901 34.569 1.00 97.50 88 LEU A N 1
ATOM 650 C CA . LEU A 1 88 ? -19.119 0.438 33.364 1.00 97.50 88 LEU A CA 1
ATOM 651 C C . LEU A 1 88 ? -19.325 1.560 32.339 1.00 97.50 88 LEU A C 1
ATOM 653 O O . LEU A 1 88 ? -19.234 1.316 31.139 1.00 97.50 88 LEU A O 1
ATOM 657 N N . GLU A 1 89 ? -19.566 2.793 32.783 1.00 97.69 89 GLU A N 1
ATOM 658 C CA . GLU A 1 89 ? -19.632 3.965 31.904 1.00 97.69 89 GLU A CA 1
ATOM 659 C C . GLU A 1 89 ? -18.283 4.241 31.232 1.00 97.69 89 GLU A C 1
ATOM 661 O O . GLU A 1 89 ? -18.237 4.424 30.018 1.00 97.69 89 GLU A O 1
ATOM 666 N N . ARG A 1 90 ? -17.173 4.171 31.980 1.00 97.50 90 ARG A N 1
ATOM 667 C CA . ARG A 1 90 ? -15.826 4.303 31.398 1.00 97.50 90 ARG A CA 1
ATOM 668 C C . ARG A 1 90 ? -15.522 3.191 30.396 1.00 97.50 90 ARG A C 1
ATOM 670 O O . ARG A 1 90 ? -15.015 3.480 29.316 1.00 97.50 90 ARG A O 1
ATOM 677 N N . GLU A 1 91 ? -15.850 1.944 30.731 1.00 97.44 91 GLU A N 1
ATOM 678 C CA . GLU A 1 91 ? -15.684 0.801 29.823 1.00 97.44 91 GLU A CA 1
ATOM 679 C C . GLU A 1 91 ? -16.519 0.987 28.546 1.00 97.44 91 GLU A C 1
ATOM 681 O O . GLU A 1 91 ? -16.032 0.773 27.434 1.00 97.44 91 GLU A O 1
ATOM 686 N N . ARG A 1 92 ? -17.768 1.454 28.678 1.00 97.69 92 ARG A N 1
ATOM 687 C CA . ARG A 1 92 ? -18.627 1.778 27.534 1.00 97.69 92 ARG A CA 1
ATOM 688 C C . ARG A 1 92 ? -17.991 2.855 26.656 1.00 97.69 92 ARG A C 1
ATOM 690 O O . ARG A 1 92 ? -17.936 2.671 25.441 1.00 97.69 92 ARG A O 1
ATOM 697 N N . ASP A 1 93 ? -17.537 3.957 27.239 1.00 98.00 93 ASP A N 1
ATOM 698 C CA . ASP A 1 93 ? -16.954 5.068 26.486 1.00 98.00 93 ASP A CA 1
ATOM 699 C C . ASP A 1 93 ? -15.665 4.647 25.769 1.00 98.00 93 ASP A C 1
ATOM 701 O O . ASP A 1 93 ? -15.451 5.005 24.608 1.00 98.00 93 ASP A O 1
ATOM 705 N N . GLU A 1 94 ? -14.843 3.808 26.404 1.00 98.00 94 GLU A N 1
ATOM 706 C CA . GLU A 1 94 ? -13.669 3.209 25.771 1.00 98.00 94 GLU A CA 1
ATOM 707 C C . GLU A 1 94 ? -14.060 2.324 24.577 1.00 98.00 94 GLU A C 1
ATOM 709 O O . GLU A 1 94 ? -13.473 2.425 23.493 1.00 98.00 94 GLU A O 1
ATOM 714 N N . HIS A 1 95 ? -15.082 1.480 24.734 1.00 97.69 95 HIS A N 1
ATOM 715 C CA . HIS A 1 95 ? -15.584 0.649 23.644 1.00 97.69 95 HIS A CA 1
ATOM 716 C C . HIS A 1 95 ? -16.159 1.478 22.492 1.00 97.69 95 HIS A C 1
ATOM 718 O O . HIS A 1 95 ? -15.881 1.164 21.333 1.00 97.69 95 HIS A O 1
ATOM 724 N N . LEU A 1 96 ? -16.898 2.552 22.777 1.00 98.00 96 LEU A N 1
ATOM 725 C CA . LEU A 1 96 ? -17.408 3.468 21.754 1.00 98.00 96 LEU A CA 1
ATOM 726 C C . LEU A 1 96 ? -16.265 4.166 21.010 1.00 98.00 96 LEU A C 1
ATOM 728 O O . LEU A 1 96 ? -16.248 4.162 19.780 1.00 98.00 96 LEU A O 1
ATOM 732 N N . ALA A 1 97 ? -15.252 4.655 21.728 1.00 97.69 97 ALA A N 1
ATOM 733 C CA . ALA A 1 97 ? -14.068 5.247 21.113 1.00 97.69 97 ALA A CA 1
ATOM 734 C C . ALA A 1 97 ? -13.316 4.245 20.215 1.00 97.69 97 ALA A C 1
ATOM 736 O O . ALA A 1 97 ? -12.825 4.600 19.140 1.00 97.69 97 ALA A O 1
ATOM 737 N N . ASN A 1 98 ? -13.238 2.977 20.625 1.00 97.44 98 ASN A N 1
ATOM 738 C CA . ASN A 1 98 ? -12.632 1.918 19.820 1.00 97.44 98 ASN A CA 1
ATOM 739 C C . ASN A 1 98 ? -13.460 1.593 18.569 1.00 97.44 98 ASN A C 1
ATOM 741 O O . ASN A 1 98 ? -12.887 1.432 17.489 1.00 97.44 98 ASN A O 1
ATOM 745 N N . ILE A 1 99 ? -14.790 1.559 18.681 1.00 97.44 99 ILE A N 1
ATOM 746 C CA . ILE A 1 99 ? -15.691 1.401 17.534 1.00 97.44 99 ILE A CA 1
ATOM 747 C C . ILE A 1 99 ? -15.484 2.544 16.540 1.00 97.44 99 ILE A C 1
ATOM 749 O O . ILE A 1 99 ? -15.314 2.282 15.350 1.00 97.44 99 ILE A O 1
ATOM 753 N N . ASP A 1 100 ? -15.424 3.788 17.007 1.00 97.56 100 ASP A N 1
ATOM 754 C CA . ASP A 1 100 ? -15.243 4.954 16.141 1.00 97.56 100 ASP A CA 1
ATOM 755 C C . ASP A 1 100 ? -13.902 4.921 15.400 1.00 97.56 100 ASP A C 1
ATOM 757 O O . ASP A 1 100 ? -13.849 5.181 14.194 1.00 97.56 100 ASP A O 1
ATOM 761 N N . ARG A 1 101 ? -12.820 4.515 16.077 1.00 97.00 101 ARG A N 1
ATOM 762 C CA . ARG A 1 101 ? -11.508 4.297 15.441 1.00 97.00 101 ARG A CA 1
ATOM 763 C C . ARG A 1 101 ? -11.577 3.231 14.350 1.00 97.00 101 ARG A C 1
ATOM 765 O O . ARG A 1 101 ? -11.068 3.443 13.249 1.00 97.00 101 ARG A O 1
ATOM 772 N N . ILE A 1 102 ? -12.217 2.095 14.627 1.00 97.56 102 ILE A N 1
ATOM 773 C CA . ILE A 1 102 ? -12.368 1.010 13.647 1.00 97.56 102 ILE A CA 1
ATOM 774 C C . ILE A 1 102 ? -13.225 1.475 12.466 1.00 97.56 102 ILE A C 1
ATOM 776 O O . ILE A 1 102 ? -12.850 1.252 11.317 1.00 97.56 102 ILE A O 1
ATOM 780 N N . GLN A 1 103 ? -14.333 2.174 12.712 1.00 96.12 103 GLN A N 1
ATOM 781 C CA . GLN A 1 103 ? -15.173 2.724 11.649 1.00 96.12 103 GLN A CA 1
ATOM 782 C C . GLN A 1 103 ? -14.418 3.741 10.791 1.00 96.12 103 GLN A C 1
ATOM 784 O O . GLN A 1 103 ? -14.548 3.716 9.567 1.00 96.12 103 GLN A O 1
ATOM 789 N N . ALA A 1 104 ? -13.606 4.609 11.399 1.00 95.19 104 ALA A N 1
ATOM 790 C CA . ALA A 1 104 ? -12.748 5.535 10.666 1.00 95.19 104 ALA A CA 1
ATOM 791 C C . ALA A 1 104 ? -11.768 4.778 9.755 1.00 95.19 104 ALA A C 1
ATOM 793 O O . ALA A 1 104 ? -11.649 5.112 8.576 1.00 95.19 104 ALA A O 1
ATOM 794 N N . ASN A 1 105 ? -11.151 3.705 10.254 1.00 95.06 105 ASN A N 1
ATOM 795 C CA . ASN A 1 105 ? -10.262 2.851 9.462 1.00 95.06 105 ASN A CA 1
ATOM 796 C C . ASN A 1 105 ? -10.999 2.130 8.322 1.00 95.06 105 ASN A C 1
ATOM 798 O O . ASN A 1 105 ? -10.500 2.056 7.201 1.00 95.06 105 ASN A O 1
ATOM 802 N N . ILE A 1 106 ? -12.215 1.635 8.562 1.00 96.31 106 ILE A N 1
ATOM 803 C CA . ILE A 1 106 ? -13.037 1.009 7.516 1.00 96.31 106 ILE A CA 1
ATOM 804 C C . ILE A 1 106 ? -13.382 2.025 6.422 1.00 96.31 106 ILE A C 1
ATOM 806 O O . ILE A 1 106 ? -13.351 1.682 5.243 1.00 96.31 106 ILE A O 1
ATOM 810 N N . ARG A 1 107 ? -13.659 3.285 6.780 1.00 93.56 107 ARG A N 1
ATOM 811 C CA . ARG A 1 107 ? -13.936 4.357 5.808 1.00 93.56 107 ARG A CA 1
ATOM 812 C C . ARG A 1 107 ? -12.708 4.725 4.971 1.00 93.56 107 ARG A C 1
ATOM 814 O O . ARG A 1 107 ? -12.867 5.108 3.814 1.00 93.56 107 ARG A O 1
ATOM 821 N N . THR A 1 108 ? -11.493 4.605 5.511 1.00 94.56 108 THR A N 1
ATOM 822 C CA . THR A 1 108 ? -10.250 4.891 4.768 1.00 94.56 108 THR A CA 1
ATOM 823 C C . THR A 1 108 ? -9.760 3.707 3.931 1.00 94.56 108 THR A C 1
ATOM 825 O O . THR A 1 108 ? -9.067 3.911 2.930 1.00 94.56 108 THR A O 1
ATOM 828 N N . LEU A 1 109 ? -10.160 2.479 4.265 1.00 96.31 109 LEU A N 1
ATOM 829 C CA . LEU A 1 109 ? -9.709 1.258 3.597 1.00 96.31 109 LEU A CA 1
ATOM 830 C C . LEU A 1 109 ? -9.975 1.215 2.074 1.00 96.31 109 LEU A C 1
ATOM 832 O O . LEU A 1 109 ? -9.066 0.817 1.342 1.00 96.31 109 LEU A O 1
ATOM 836 N N . PRO A 1 110 ? -11.140 1.644 1.538 1.00 94.94 110 PRO A N 1
ATOM 837 C CA . PRO A 1 110 ? -11.374 1.685 0.094 1.00 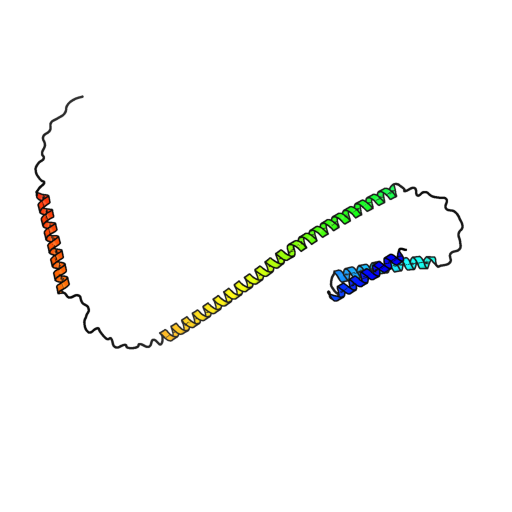94.94 110 PRO A CA 1
ATOM 838 C C . PRO A 1 110 ? -10.384 2.585 -0.647 1.00 94.94 110 PRO A C 1
ATOM 840 O O . PRO A 1 110 ? -9.907 2.222 -1.720 1.00 94.94 110 PRO A O 1
ATOM 843 N N . ARG A 1 111 ? -10.028 3.733 -0.056 1.00 95.38 111 ARG A N 1
ATOM 844 C CA . ARG A 1 111 ? -9.044 4.657 -0.630 1.00 95.38 111 ARG A CA 1
ATOM 845 C C . ARG A 1 111 ? -7.671 3.997 -0.723 1.00 95.38 111 ARG A C 1
ATOM 847 O O . ARG A 1 111 ? -7.054 4.042 -1.782 1.00 95.38 111 ARG A O 1
ATOM 854 N N . ILE A 1 112 ? -7.230 3.343 0.354 1.00 95.50 112 ILE A N 1
ATOM 855 C CA . ILE A 1 112 ? -5.944 2.631 0.393 1.00 95.50 112 ILE A CA 1
ATOM 856 C C . ILE A 1 112 ? -5.928 1.490 -0.634 1.00 95.50 112 ILE A C 1
ATOM 858 O O . ILE A 1 112 ? -4.962 1.343 -1.379 1.00 95.50 112 ILE A O 1
ATOM 862 N N . ARG A 1 113 ? -7.015 0.713 -0.741 1.00 94.94 113 ARG A N 1
ATOM 863 C CA . ARG A 1 113 ? -7.150 -0.341 -1.763 1.00 94.94 113 ARG A CA 1
ATOM 864 C C . ARG A 1 113 ? -7.062 0.218 -3.184 1.00 94.94 113 ARG A C 1
ATOM 866 O O . ARG A 1 113 ? -6.403 -0.384 -4.027 1.00 94.94 113 ARG A O 1
ATOM 873 N N . GLY A 1 114 ? -7.687 1.368 -3.438 1.00 96.00 114 GLY A N 1
ATOM 874 C CA . GLY A 1 114 ? -7.582 2.068 -4.719 1.00 96.00 114 GLY A CA 1
ATOM 875 C C . GLY A 1 114 ? -6.141 2.459 -5.052 1.00 96.00 114 GLY A C 1
ATOM 876 O O . GLY A 1 114 ? -5.666 2.149 -6.142 1.00 96.00 114 GLY A O 1
ATOM 877 N N . GLN A 1 115 ? -5.430 3.056 -4.090 1.00 96.19 115 GLN A N 1
ATOM 878 C CA . GLN A 1 115 ? -4.026 3.460 -4.240 1.00 96.19 115 GLN A CA 1
ATOM 879 C C . GLN A 1 115 ? -3.093 2.268 -4.490 1.00 96.19 115 GLN A C 1
ATOM 881 O O . GLN A 1 115 ? -2.227 2.339 -5.356 1.00 96.19 115 GLN A O 1
ATOM 886 N N . LEU A 1 116 ? -3.287 1.149 -3.784 1.00 97.56 116 LEU A N 1
ATOM 887 C CA . LEU A 1 116 ? -2.518 -0.077 -4.026 1.00 97.56 116 LEU A CA 1
ATOM 888 C C . LEU A 1 116 ? -2.771 -0.647 -5.427 1.00 97.56 116 LEU A C 1
ATOM 890 O O . LEU A 1 116 ? -1.835 -1.086 -6.091 1.00 97.56 116 LEU A O 1
ATOM 894 N N . GLY A 1 117 ? -4.020 -0.618 -5.897 1.00 97.81 117 GLY A N 1
ATOM 895 C CA . GLY A 1 117 ? -4.355 -1.053 -7.252 1.00 97.81 117 GLY A CA 1
ATOM 896 C C . GLY A 1 117 ? -3.745 -0.160 -8.336 1.00 97.81 117 GLY A C 1
ATOM 897 O O . GLY A 1 117 ? -3.337 -0.654 -9.384 1.00 97.81 117 GLY A O 1
ATOM 898 N N . GLU A 1 118 ? -3.665 1.148 -8.097 1.00 97.56 118 GLU A N 1
ATOM 899 C CA . GLU A 1 118 ? -2.968 2.087 -8.978 1.00 97.56 118 GLU A CA 1
ATOM 900 C C . GLU A 1 118 ? -1.463 1.814 -9.019 1.00 97.56 118 GLU A C 1
ATOM 902 O O . GLU A 1 118 ? -0.926 1.602 -10.105 1.00 97.56 118 GLU A O 1
ATOM 907 N N . LEU A 1 119 ? -0.828 1.676 -7.853 1.00 97.69 119 LEU A N 1
ATOM 908 C CA . LEU A 1 119 ? 0.595 1.361 -7.740 1.00 97.69 119 LEU A CA 1
ATOM 909 C C . LEU A 1 119 ? 0.964 0.051 -8.451 1.00 97.69 119 LEU A C 1
ATOM 911 O O . LEU A 1 119 ? 1.986 -0.023 -9.129 1.00 97.69 119 LEU A O 1
ATOM 915 N N . GLU A 1 120 ? 0.125 -0.979 -8.338 1.00 98.12 120 GLU A N 1
ATOM 916 C CA . GLU A 1 120 ? 0.355 -2.257 -9.015 1.00 98.12 120 GLU A CA 1
ATOM 917 C C . GLU A 1 120 ? 0.234 -2.130 -10.542 1.00 98.12 120 GLU A C 1
ATOM 919 O O . GLU A 1 120 ? 1.011 -2.734 -11.282 1.00 98.12 120 GLU A O 1
ATOM 924 N N . ARG A 1 121 ? -0.705 -1.316 -11.043 1.00 98.25 121 ARG A N 1
ATOM 925 C CA . ARG A 1 121 ? -0.798 -1.025 -12.484 1.00 98.25 121 ARG A CA 1
ATOM 926 C C . ARG A 1 121 ? 0.422 -0.260 -12.980 1.00 98.25 121 ARG A C 1
ATOM 928 O O . ARG A 1 121 ? 0.941 -0.596 -14.040 1.00 98.25 121 ARG A O 1
ATOM 935 N N . ASP A 1 122 ? 0.889 0.727 -12.227 1.00 98.38 122 ASP A N 1
ATOM 936 C CA . ASP A 1 122 ? 2.062 1.515 -12.605 1.00 98.38 122 ASP A CA 1
ATOM 937 C C . ASP A 1 122 ? 3.335 0.673 -12.585 1.00 98.38 122 ASP A C 1
ATOM 939 O O . ASP A 1 122 ? 4.131 0.738 -13.520 1.00 98.38 122 ASP A O 1
ATOM 943 N N . ARG A 1 123 ? 3.479 -0.213 -11.594 1.00 98.38 123 ARG A N 1
ATOM 944 C CA . ARG A 1 123 ? 4.545 -1.218 -11.571 1.00 98.38 123 ARG A CA 1
ATOM 945 C C . ARG A 1 123 ? 4.519 -2.099 -12.822 1.00 98.38 123 ARG A C 1
ATOM 947 O O . ARG A 1 123 ? 5.571 -2.329 -13.413 1.00 98.38 123 ARG A O 1
ATOM 954 N N . LYS A 1 124 ? 3.344 -2.596 -13.230 1.00 98.38 124 LYS A N 1
ATOM 955 C CA . LYS A 1 124 ? 3.206 -3.425 -14.441 1.00 98.38 124 LYS A CA 1
ATOM 956 C C . LYS A 1 124 ? 3.593 -2.661 -15.702 1.00 98.38 124 LYS A C 1
ATOM 958 O O . LYS A 1 124 ? 4.397 -3.163 -16.476 1.00 98.38 124 LYS A O 1
ATOM 963 N N . ARG A 1 125 ? 3.116 -1.423 -15.857 1.00 98.31 125 ARG A N 1
ATOM 964 C CA . ARG A 1 125 ? 3.502 -0.548 -16.977 1.00 98.31 125 ARG A CA 1
ATOM 965 C C . ARG A 1 125 ? 5.008 -0.301 -17.021 1.00 98.31 125 ARG A C 1
ATOM 967 O O . ARG A 1 125 ? 5.594 -0.342 -18.094 1.00 98.31 125 ARG A O 1
ATOM 974 N N . ALA A 1 126 ? 5.637 -0.059 -15.871 1.00 97.56 126 ALA A N 1
ATOM 975 C CA . ALA A 1 126 ? 7.082 0.135 -15.792 1.00 97.56 126 ALA A CA 1
ATOM 976 C C . ALA A 1 126 ? 7.855 -1.137 -16.181 1.00 97.56 126 ALA A C 1
ATOM 978 O O . ALA A 1 126 ? 8.862 -1.052 -16.877 1.00 97.56 126 ALA A O 1
ATOM 979 N N . ALA A 1 127 ? 7.369 -2.314 -15.774 1.00 98.25 127 ALA A N 1
ATOM 980 C CA . ALA A 1 127 ? 7.957 -3.591 -16.169 1.00 98.25 127 ALA A CA 1
ATOM 981 C C . ALA A 1 127 ? 7.816 -3.853 -17.681 1.00 98.25 127 ALA A C 1
ATOM 983 O O . ALA A 1 127 ? 8.786 -4.247 -18.320 1.00 98.25 127 ALA A O 1
ATOM 984 N N . GLU A 1 128 ? 6.643 -3.583 -18.259 1.00 98.31 128 GLU A N 1
ATOM 985 C CA . GLU A 1 128 ? 6.402 -3.690 -19.706 1.00 98.31 128 GLU A CA 1
ATOM 986 C C . GLU A 1 128 ? 7.261 -2.700 -20.507 1.00 98.31 128 GLU A C 1
ATOM 988 O O . GLU A 1 128 ? 7.804 -3.051 -21.552 1.00 98.31 128 GLU A O 1
ATOM 993 N N . ALA A 1 129 ? 7.429 -1.470 -20.011 1.00 98.06 129 ALA A N 1
ATOM 994 C CA . ALA A 1 129 ? 8.294 -0.475 -20.638 1.00 98.06 129 ALA A CA 1
ATOM 995 C C . ALA A 1 129 ? 9.765 -0.919 -20.644 1.00 98.06 129 ALA A C 1
ATOM 997 O O . ALA A 1 129 ? 10.432 -0.788 -21.668 1.00 98.06 129 ALA A O 1
ATOM 998 N N . LEU A 1 130 ? 10.248 -1.489 -19.536 1.00 98.38 130 LEU A N 1
ATOM 999 C CA . LEU A 1 130 ? 11.600 -2.039 -19.450 1.00 98.38 130 LEU A CA 1
ATOM 1000 C C . LEU A 1 130 ? 11.803 -3.190 -20.444 1.00 98.38 130 LEU A C 1
ATOM 1002 O O . LEU A 1 130 ? 12.807 -3.218 -21.148 1.00 98.38 130 LEU A O 1
ATOM 1006 N N . ASP A 1 131 ? 10.851 -4.120 -20.528 1.00 98.00 131 ASP A N 1
ATOM 1007 C CA . ASP A 1 131 ? 10.918 -5.241 -21.472 1.00 98.00 131 ASP A CA 1
ATOM 1008 C C . ASP A 1 131 ? 10.930 -4.753 -22.932 1.00 98.00 131 ASP A C 1
ATOM 1010 O O . ASP A 1 131 ? 11.723 -5.208 -23.760 1.00 98.00 131 ASP A O 1
ATOM 1014 N N . LEU A 1 132 ? 10.129 -3.729 -23.241 1.00 98.12 132 LEU A N 1
ATOM 1015 C CA . LEU A 1 132 ? 10.142 -3.079 -24.549 1.00 98.12 132 LEU A CA 1
ATOM 1016 C C . LEU A 1 132 ? 11.493 -2.411 -24.863 1.00 98.12 132 LEU A C 1
ATOM 1018 O O . LEU A 1 132 ? 11.940 -2.426 -26.008 1.00 98.12 132 LEU A O 1
ATOM 1022 N N . GLU A 1 133 ? 12.146 -1.790 -23.884 1.00 97.56 133 GLU A N 1
ATOM 1023 C CA . GLU A 1 133 ? 13.475 -1.199 -24.078 1.00 97.56 133 GLU A CA 1
ATOM 1024 C C . GLU A 1 133 ? 14.549 -2.270 -24.283 1.00 97.56 133 GLU A C 1
ATOM 1026 O O . GLU A 1 133 ? 15.362 -2.149 -25.198 1.00 97.56 133 GLU A O 1
ATOM 1031 N N . VAL A 1 134 ? 14.516 -3.351 -23.502 1.00 98.19 134 VAL A N 1
ATOM 1032 C CA . VAL A 1 134 ? 15.447 -4.482 -23.640 1.00 98.19 134 VAL A CA 1
ATOM 1033 C C . VAL A 1 134 ? 15.301 -5.152 -25.006 1.00 98.19 134 VAL A C 1
ATOM 1035 O O . VAL A 1 134 ? 16.300 -5.412 -25.675 1.00 98.19 134 VAL A O 1
ATOM 1038 N N . THR A 1 135 ? 14.071 -5.388 -25.459 1.00 97.75 135 THR A N 1
ATOM 1039 C CA . THR A 1 135 ? 13.813 -5.972 -26.784 1.00 97.75 135 THR A CA 1
ATOM 1040 C C . THR A 1 135 ? 14.286 -5.059 -27.916 1.00 97.75 135 THR A C 1
ATOM 1042 O O . THR A 1 135 ? 14.925 -5.541 -28.849 1.00 97.75 135 THR A O 1
ATOM 1045 N N . LYS A 1 136 ? 14.071 -3.740 -27.813 1.00 97.19 136 LYS A N 1
ATOM 1046 C CA . LYS A 1 136 ? 14.609 -2.760 -28.775 1.00 97.19 136 LYS A CA 1
ATOM 1047 C C . LYS A 1 136 ? 16.135 -2.738 -28.808 1.00 97.19 136 LYS A C 1
ATOM 1049 O O . LYS A 1 136 ? 16.706 -2.610 -29.887 1.00 97.19 136 LYS A O 1
ATOM 1054 N N . LEU A 1 137 ? 16.794 -2.846 -27.654 1.00 97.50 137 LEU A N 1
ATOM 1055 C CA . LEU A 1 137 ? 18.255 -2.927 -27.584 1.00 97.50 137 LEU A CA 1
ATOM 1056 C C . LEU A 1 137 ? 18.765 -4.198 -28.267 1.00 97.50 137 LEU A C 1
ATOM 1058 O O . LEU A 1 137 ? 19.649 -4.111 -29.114 1.00 97.50 137 LEU A O 1
ATOM 1062 N N . ALA A 1 138 ? 18.159 -5.349 -27.972 1.00 96.44 138 ALA A N 1
ATOM 1063 C CA . ALA A 1 138 ? 18.511 -6.611 -28.617 1.00 96.44 138 ALA A CA 1
ATOM 1064 C C . ALA A 1 138 ? 18.297 -6.561 -30.142 1.00 96.44 138 ALA A C 1
ATOM 1066 O O . ALA A 1 138 ? 19.132 -7.042 -30.910 1.00 96.44 138 ALA A O 1
ATOM 1067 N N . GLU A 1 139 ? 17.207 -5.941 -30.606 1.00 95.56 139 GLU A N 1
ATOM 1068 C CA . GLU A 1 139 ? 16.960 -5.747 -32.034 1.00 95.56 139 GLU A CA 1
ATOM 1069 C C . GLU A 1 139 ? 18.005 -4.817 -32.669 1.00 95.56 139 GLU A C 1
ATOM 1071 O O . GLU A 1 139 ? 18.554 -5.153 -33.719 1.00 95.56 139 GLU A O 1
ATOM 1076 N N . ALA A 1 140 ? 18.350 -3.702 -32.020 1.00 95.50 140 ALA A N 1
ATOM 1077 C CA . ALA A 1 140 ? 19.383 -2.785 -32.498 1.00 95.50 140 ALA A CA 1
ATOM 1078 C C . ALA A 1 140 ? 20.767 -3.453 -32.581 1.00 95.50 140 ALA A C 1
ATOM 1080 O O . ALA A 1 140 ? 21.452 -3.302 -33.592 1.00 95.50 140 ALA A O 1
ATOM 1081 N N . GLU A 1 141 ? 21.156 -4.243 -31.576 1.00 94.94 141 GLU A N 1
ATOM 1082 C CA . GLU A 1 141 ? 22.394 -5.035 -31.600 1.00 94.94 141 GLU A CA 1
ATOM 1083 C C . GLU A 1 141 ? 22.386 -6.057 -32.743 1.00 94.94 141 GLU A C 1
ATOM 1085 O O . GLU A 1 141 ? 23.377 -6.203 -33.465 1.00 94.94 141 GLU A O 1
ATOM 1090 N N . SER A 1 142 ? 21.253 -6.731 -32.967 1.00 92.31 142 SER A N 1
ATOM 1091 C CA . SER A 1 142 ? 21.114 -7.671 -34.081 1.00 92.31 142 SER A CA 1
ATOM 1092 C C . SER A 1 142 ? 21.266 -6.968 -35.435 1.00 92.31 142 SER A C 1
ATOM 1094 O O . SER A 1 142 ? 22.011 -7.443 -36.293 1.00 92.31 142 SER A O 1
ATOM 1096 N N . GLN A 1 143 ? 20.653 -5.794 -35.613 1.00 91.94 143 GLN A N 1
ATOM 1097 C CA . GLN A 1 143 ? 20.765 -5.004 -36.836 1.00 91.94 143 GLN A CA 1
ATOM 1098 C C . GLN A 1 143 ? 22.194 -4.499 -37.051 1.00 91.94 143 GLN A C 1
ATOM 1100 O O . GLN A 1 143 ? 22.704 -4.590 -38.168 1.00 91.94 143 GLN A O 1
ATOM 1105 N N . ASP A 1 144 ? 22.871 -4.027 -36.002 1.00 91.62 144 ASP A N 1
ATOM 1106 C CA . ASP A 1 144 ? 24.256 -3.563 -36.106 1.00 91.62 144 ASP A CA 1
ATOM 1107 C C . ASP A 1 144 ? 25.217 -4.713 -36.446 1.00 91.62 144 ASP A C 1
ATOM 1109 O O . ASP A 1 144 ? 26.122 -4.550 -37.271 1.00 91.62 144 ASP A O 1
ATOM 1113 N N . SER A 1 145 ? 24.967 -5.916 -35.913 1.00 87.56 145 SER A N 1
ATOM 1114 C CA . SER A 1 145 ? 25.719 -7.123 -36.276 1.00 87.56 145 SER A CA 1
ATOM 1115 C C . SER A 1 145 ? 25.534 -7.503 -37.752 1.00 87.56 145 SER A C 1
ATOM 1117 O O . SER A 1 145 ? 26.517 -7.798 -38.437 1.00 87.56 145 SER A O 1
ATOM 1119 N N . LEU A 1 146 ? 24.307 -7.412 -38.283 1.00 87.56 146 LEU A N 1
ATOM 1120 C CA . LEU A 1 146 ? 24.008 -7.675 -39.694 1.00 87.56 146 LEU A CA 1
ATOM 1121 C C . LEU A 1 146 ? 24.624 -6.617 -40.609 1.00 87.56 146 LEU A C 1
ATOM 1123 O O . LEU A 1 146 ? 25.191 -6.956 -41.643 1.00 87.56 146 LEU A O 1
ATOM 1127 N N . ILE A 1 147 ? 24.552 -5.338 -40.233 1.00 83.81 147 ILE A N 1
ATOM 1128 C CA . ILE A 1 147 ? 25.175 -4.246 -40.984 1.00 83.81 147 ILE A CA 1
ATOM 1129 C C . ILE A 1 147 ? 26.697 -4.410 -40.991 1.00 83.81 147 ILE A C 1
ATOM 1131 O O . ILE A 1 147 ? 27.324 -4.223 -42.033 1.00 83.81 147 ILE A O 1
ATOM 1135 N N . SER A 1 148 ? 27.300 -4.759 -39.856 1.00 82.31 148 SER A N 1
ATOM 1136 C CA . SER A 1 148 ? 28.742 -4.990 -39.747 1.00 82.31 148 SER A CA 1
ATOM 1137 C C . SER A 1 148 ? 29.189 -6.193 -40.580 1.00 82.31 148 SER A C 1
ATOM 1139 O O . SER A 1 148 ? 30.177 -6.089 -41.306 1.00 82.31 148 SER A O 1
ATOM 1141 N N . ALA A 1 149 ? 28.430 -7.295 -40.557 1.00 80.44 149 ALA A N 1
ATOM 1142 C CA . ALA A 1 149 ? 28.673 -8.456 -41.412 1.00 80.44 149 ALA A CA 1
ATOM 1143 C C . ALA A 1 149 ? 28.535 -8.105 -42.907 1.00 80.44 149 ALA A C 1
ATOM 1145 O O . ALA A 1 149 ? 29.420 -8.407 -43.703 1.00 80.44 149 ALA A O 1
ATOM 1146 N N . ASN A 1 150 ? 27.473 -7.389 -43.286 1.00 73.50 150 ASN A N 1
ATOM 1147 C CA . ASN A 1 150 ? 27.173 -7.061 -44.681 1.00 73.50 150 ASN A CA 1
ATOM 1148 C C . ASN A 1 150 ? 28.052 -5.924 -45.247 1.00 73.50 150 ASN A C 1
ATOM 1150 O O . ASN A 1 150 ? 28.261 -5.847 -46.453 1.00 73.50 150 ASN A O 1
ATOM 1154 N N . ARG A 1 151 ? 28.634 -5.050 -44.405 1.00 66.25 151 ARG A N 1
ATOM 1155 C CA . ARG A 1 151 ? 29.679 -4.094 -44.838 1.00 66.25 151 ARG A CA 1
ATOM 1156 C C . ARG A 1 151 ? 30.945 -4.811 -45.318 1.00 66.25 151 ARG A C 1
ATOM 1158 O O . ARG A 1 151 ? 31.627 -4.275 -46.193 1.00 66.25 151 ARG A O 1
ATOM 1165 N N . GLY A 1 152 ? 31.240 -6.004 -44.795 1.00 63.31 152 GLY A N 1
ATOM 1166 C CA . GLY A 1 152 ? 32.282 -6.884 -45.338 1.00 63.31 152 GLY A CA 1
ATOM 1167 C C . GLY A 1 152 ? 31.977 -7.326 -46.774 1.00 63.31 152 GLY A C 1
ATOM 1168 O O . GLY A 1 152 ? 32.859 -7.280 -47.628 1.00 63.31 152 GLY A O 1
ATOM 1169 N N . ASP A 1 153 ? 30.704 -7.606 -47.060 1.00 61.44 153 ASP A N 1
ATOM 1170 C CA . ASP A 1 153 ? 30.165 -7.981 -48.374 1.00 61.44 153 ASP A CA 1
ATOM 1171 C C . ASP A 1 153 ? 29.678 -6.765 -49.183 1.00 61.44 153 ASP A C 1
ATOM 1173 O O . ASP A 1 153 ? 28.653 -6.806 -49.869 1.00 61.44 153 ASP A O 1
ATOM 1177 N N . THR A 1 154 ? 30.418 -5.649 -49.147 1.00 60.81 154 THR A N 1
ATOM 1178 C CA . THR A 1 154 ? 30.127 -4.530 -50.051 1.00 60.81 154 THR A CA 1
ATOM 1179 C C . THR A 1 154 ? 30.326 -5.000 -51.494 1.00 60.81 154 THR A C 1
ATOM 1181 O O . THR A 1 154 ? 31.438 -4.967 -52.030 1.00 60.81 154 THR A O 1
ATOM 1184 N N . PHE A 1 155 ? 29.235 -5.402 -52.150 1.00 59.94 155 PHE A N 1
ATOM 1185 C CA . PHE A 1 155 ? 29.168 -5.553 -53.593 1.00 59.94 155 PHE A CA 1
ATOM 1186 C C . PHE A 1 155 ? 29.523 -4.200 -54.202 1.00 59.94 155 PHE A C 1
ATOM 1188 O O . PHE A 1 155 ? 28.698 -3.289 -54.295 1.00 59.94 155 PHE A O 1
ATOM 1195 N N . ARG A 1 156 ? 30.782 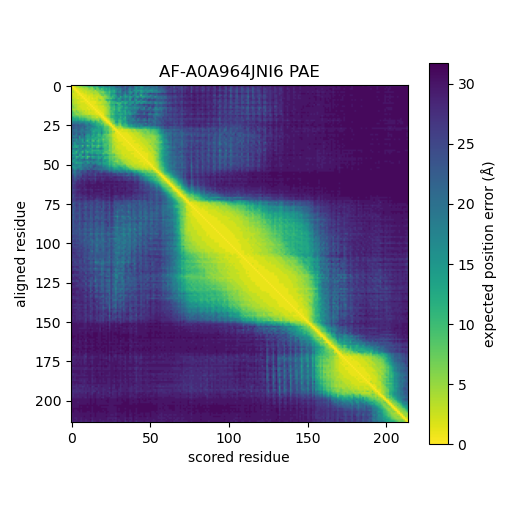-4.055 -54.625 1.00 61.03 156 ARG A N 1
ATOM 1196 C CA . ARG A 1 156 ? 31.177 -3.004 -55.554 1.00 61.03 156 ARG A CA 1
ATOM 1197 C C . ARG A 1 156 ? 30.464 -3.298 -56.863 1.00 61.03 156 ARG A C 1
ATOM 1199 O O . ARG A 1 156 ? 31.010 -3.964 -57.738 1.00 61.03 156 ARG A O 1
ATOM 1206 N N . ILE A 1 157 ? 29.240 -2.801 -56.995 1.00 60.97 157 ILE A N 1
ATOM 1207 C CA . ILE A 1 157 ? 28.632 -2.616 -58.302 1.00 60.97 157 ILE A CA 1
ATOM 1208 C C . ILE A 1 157 ? 29.548 -1.610 -58.993 1.00 60.97 157 ILE A C 1
ATOM 1210 O O . ILE A 1 157 ? 29.522 -0.416 -58.697 1.00 60.97 157 ILE A O 1
ATOM 1214 N N . GLN A 1 158 ? 30.435 -2.120 -59.847 1.00 58.69 158 GLN A N 1
ATOM 1215 C CA . GLN A 1 158 ? 31.185 -1.313 -60.793 1.00 58.69 158 GLN A CA 1
ATOM 1216 C C . GLN A 1 158 ? 30.157 -0.741 -61.766 1.00 58.69 158 GLN A C 1
ATOM 1218 O O . GLN A 1 158 ? 29.910 -1.298 -62.829 1.00 58.69 158 GLN A O 1
ATOM 1223 N N . VAL A 1 159 ? 29.483 0.335 -61.363 1.00 62.75 159 VAL A N 1
ATOM 1224 C CA . VAL A 1 159 ? 28.696 1.133 -62.290 1.00 62.75 159 VAL A CA 1
ATOM 1225 C C . VAL A 1 159 ? 29.730 1.735 -63.239 1.00 62.75 159 VAL A C 1
ATOM 1227 O O . VAL A 1 159 ? 30.593 2.483 -62.766 1.00 62.75 159 VAL A O 1
ATOM 1230 N N . PRO A 1 160 ? 29.734 1.388 -64.539 1.00 68.31 160 PRO A N 1
ATOM 1231 C CA . PRO A 1 160 ? 30.612 2.063 -65.478 1.00 68.31 160 PRO A CA 1
ATOM 1232 C C . PRO A 1 160 ? 30.314 3.555 -65.367 1.00 68.31 160 PRO A C 1
ATOM 1234 O O . PRO A 1 160 ? 29.156 3.973 -65.424 1.00 68.31 160 PRO A O 1
ATOM 1237 N N . ALA A 1 161 ? 31.353 4.349 -65.120 1.00 62.62 161 ALA A N 1
ATOM 1238 C CA . ALA A 1 161 ? 31.213 5.785 -64.987 1.00 62.62 161 ALA A CA 1
ATOM 1239 C C . ALA A 1 161 ? 30.712 6.343 -66.326 1.00 62.62 161 ALA A C 1
ATOM 1241 O O . ALA A 1 161 ? 31.490 6.547 -67.254 1.00 62.62 161 ALA A O 1
ATOM 1242 N N . ASN A 1 162 ? 29.404 6.580 -66.436 1.00 64.38 162 ASN A N 1
ATOM 1243 C CA . ASN A 1 162 ? 28.856 7.433 -67.478 1.00 64.38 162 ASN A CA 1
ATOM 1244 C C . ASN A 1 162 ? 29.263 8.861 -67.120 1.00 64.38 162 ASN A C 1
ATOM 1246 O O . ASN A 1 162 ? 28.552 9.572 -66.408 1.00 64.38 162 ASN A O 1
ATOM 1250 N N . LEU A 1 163 ? 30.454 9.261 -67.570 1.00 64.75 163 LEU A N 1
ATOM 1251 C CA . LEU A 1 163 ? 30.825 10.666 -67.570 1.00 64.75 163 LEU A CA 1
ATOM 1252 C C . LEU A 1 163 ? 29.795 11.401 -68.445 1.00 64.75 163 LEU A C 1
ATOM 1254 O O . LEU A 1 163 ? 29.527 10.952 -69.564 1.00 64.75 163 LEU A O 1
ATOM 1258 N N . PRO A 1 164 ? 29.194 12.505 -67.968 1.00 66.31 164 PRO A N 1
ATOM 1259 C CA . PRO A 1 164 ? 28.340 13.320 -68.816 1.00 66.31 164 PRO A CA 1
ATOM 1260 C C . PRO A 1 164 ? 29.156 13.768 -70.032 1.00 66.31 164 PRO A C 1
ATOM 1262 O O . PRO A 1 164 ? 30.268 14.272 -69.887 1.00 66.31 164 PRO A O 1
ATOM 1265 N N . ALA A 1 165 ? 28.606 13.576 -71.234 1.00 66.12 165 ALA A N 1
ATOM 1266 C CA . ALA A 1 165 ? 29.295 13.823 -72.505 1.00 66.12 165 ALA A CA 1
ATOM 1267 C C . ALA A 1 165 ? 29.762 15.280 -72.693 1.00 66.12 165 ALA A C 1
ATOM 1269 O O . ALA A 1 165 ? 30.506 15.573 -73.627 1.00 66.12 165 ALA A O 1
ATOM 1270 N N . GLN A 1 166 ? 29.333 16.198 -71.823 1.00 66.44 166 GLN A N 1
ATOM 1271 C CA . GLN A 1 166 ? 29.768 17.585 -71.825 1.00 66.44 166 GLN A CA 1
ATOM 1272 C C . GLN A 1 166 ? 30.077 18.052 -70.397 1.00 66.44 166 GLN A C 1
ATOM 1274 O O . GLN A 1 166 ? 29.228 17.920 -69.510 1.00 66.44 166 GLN A O 1
ATOM 1279 N N . PRO A 1 167 ? 31.273 18.617 -70.152 1.00 66.94 167 PRO A N 1
ATOM 1280 C CA . PRO A 1 167 ? 31.559 19.294 -68.899 1.00 66.94 167 PRO A CA 1
ATOM 1281 C C . PRO A 1 167 ? 30.678 20.543 -68.802 1.00 66.94 167 PRO A C 1
ATOM 1283 O O . PRO A 1 167 ? 30.677 21.387 -69.696 1.00 66.94 167 PRO A O 1
ATOM 1286 N N . ASN A 1 168 ? 29.939 20.679 -67.700 1.00 68.44 168 ASN A N 1
ATOM 1287 C CA . ASN A 1 168 ? 29.112 21.853 -67.415 1.00 68.44 168 ASN A CA 1
ATOM 1288 C C . ASN A 1 168 ? 29.984 23.032 -66.936 1.00 68.44 168 ASN A C 1
ATOM 1290 O O . ASN A 1 168 ? 29.808 23.553 -65.836 1.00 68.44 168 ASN A O 1
ATOM 1294 N N . SER A 1 169 ? 31.001 23.399 -67.718 1.00 72.62 169 SER A N 1
ATOM 1295 C CA . SER A 1 169 ? 31.810 24.587 -67.456 1.00 72.62 169 SER A CA 1
ATOM 1296 C C . SER A 1 169 ? 31.086 25.816 -68.007 1.00 72.62 169 SER A C 1
ATOM 1298 O O . SER A 1 169 ? 30.674 25.785 -69.171 1.00 72.62 169 SER A O 1
ATOM 1300 N N . PRO A 1 170 ? 30.948 26.909 -67.234 1.00 73.31 170 PRO A N 1
ATOM 1301 C CA . PRO A 1 170 ? 30.389 28.146 -67.763 1.00 73.31 170 PRO A CA 1
ATOM 1302 C C . PRO A 1 170 ? 31.236 28.606 -68.953 1.00 73.31 170 PRO A C 1
ATOM 1304 O O . PRO A 1 170 ? 32.466 28.609 -68.875 1.00 73.31 170 PRO A O 1
ATOM 1307 N N . ALA A 1 171 ? 30.585 28.968 -70.063 1.00 81.62 171 ALA A N 1
ATOM 1308 C CA . ALA A 1 171 ? 31.274 29.403 -71.272 1.00 81.62 171 ALA A CA 1
ATOM 1309 C C . ALA A 1 171 ? 32.258 30.530 -70.924 1.00 81.62 171 ALA A C 1
ATOM 1311 O O . ALA A 1 171 ? 31.849 31.585 -70.436 1.00 81.62 171 ALA A O 1
ATOM 1312 N N . SER A 1 172 ? 33.554 30.310 -71.167 1.00 81.75 172 SER A N 1
ATOM 1313 C CA . SER A 1 172 ? 34.635 31.212 -70.732 1.00 81.75 172 SER A CA 1
ATOM 1314 C C . SER A 1 172 ? 34.445 32.651 -71.228 1.00 81.75 172 SER A C 1
ATOM 1316 O O . SER A 1 172 ? 34.850 33.605 -70.568 1.00 81.75 172 SER A O 1
ATOM 1318 N N . TRP A 1 173 ? 33.749 32.813 -72.355 1.00 86.56 173 TRP A N 1
ATOM 1319 C CA . TRP A 1 173 ? 33.340 34.103 -72.904 1.00 86.56 173 TRP A CA 1
ATOM 1320 C C . TRP A 1 173 ? 32.425 34.910 -71.971 1.00 86.56 173 TRP A C 1
ATOM 1322 O O . TRP A 1 173 ? 32.603 36.117 -71.822 1.00 86.56 173 TRP A O 1
ATOM 1332 N N . VAL A 1 174 ? 31.473 34.257 -71.298 1.00 87.81 174 VAL A N 1
ATOM 1333 C CA . VAL A 1 174 ? 30.534 34.923 -70.380 1.00 87.81 174 VAL A CA 1
ATOM 1334 C C . VAL A 1 174 ? 31.282 35.500 -69.177 1.00 87.81 174 VAL A C 1
ATOM 1336 O O . VAL A 1 174 ? 31.024 36.634 -68.781 1.00 87.81 174 VAL A O 1
ATOM 1339 N N . MET A 1 175 ? 32.266 34.768 -68.644 1.00 88.00 175 MET A N 1
ATOM 1340 C CA . MET A 1 175 ? 33.128 35.260 -67.562 1.00 88.00 175 MET A CA 1
ATOM 1341 C C . MET A 1 175 ? 33.993 36.453 -67.993 1.00 88.00 175 MET A C 1
ATOM 1343 O O . MET A 1 175 ? 34.154 37.402 -67.224 1.00 88.00 175 MET A O 1
ATOM 1347 N N . LEU A 1 176 ? 34.521 36.437 -69.221 1.00 90.56 176 LEU A N 1
ATOM 1348 C CA . LEU A 1 176 ? 35.290 37.562 -69.765 1.00 90.56 176 LEU A CA 1
ATOM 1349 C C . LEU A 1 176 ? 34.435 38.820 -69.945 1.00 90.56 176 LEU A C 1
ATOM 1351 O O . LEU A 1 176 ? 34.870 39.911 -69.588 1.00 90.56 176 LEU A O 1
ATOM 1355 N N . MET A 1 177 ? 33.211 38.685 -70.455 1.00 92.44 177 MET A N 1
ATOM 1356 C CA . MET A 1 177 ? 32.310 39.832 -70.603 1.00 92.44 177 MET A CA 1
ATOM 1357 C C . MET A 1 177 ? 31.882 40.393 -69.243 1.00 92.44 177 MET A C 1
ATOM 1359 O O . MET A 1 177 ? 31.883 41.607 -69.051 1.00 92.44 177 MET A O 1
ATOM 1363 N N . ALA A 1 178 ? 31.580 39.523 -68.276 1.00 90.25 178 ALA A N 1
ATOM 1364 C CA . ALA A 1 178 ? 31.213 39.945 -66.928 1.00 90.25 178 ALA A CA 1
ATOM 1365 C C . ALA A 1 178 ? 32.347 40.720 -66.232 1.00 90.25 178 ALA A C 1
ATOM 1367 O O . ALA A 1 178 ? 32.099 41.765 -65.625 1.00 90.25 178 ALA A O 1
ATOM 1368 N N . SER A 1 179 ? 33.594 40.253 -66.354 1.00 92.00 179 SER A N 1
ATOM 1369 C CA . SER A 1 179 ? 34.747 40.940 -65.762 1.00 92.00 179 SER A CA 1
ATOM 1370 C C . SER A 1 179 ? 35.069 42.260 -66.466 1.00 92.00 179 SER A C 1
ATOM 1372 O O . SER A 1 179 ? 35.368 43.244 -65.790 1.00 92.00 179 SER A O 1
ATOM 1374 N N . ALA A 1 180 ? 34.928 42.325 -67.794 1.00 93.81 180 ALA A N 1
ATOM 1375 C CA . ALA A 1 180 ? 35.114 43.557 -68.558 1.00 93.81 180 ALA A CA 1
ATOM 1376 C C . ALA A 1 180 ? 34.115 44.648 -68.138 1.00 93.81 180 ALA A C 1
ATOM 1378 O O . ALA A 1 180 ? 34.521 45.780 -67.869 1.00 93.81 180 ALA A O 1
ATOM 1379 N N . ILE A 1 181 ? 32.830 44.295 -68.002 1.00 94.50 181 ILE A N 1
ATOM 1380 C CA . ILE A 1 181 ? 31.785 45.225 -67.549 1.00 94.50 181 ILE A CA 1
ATOM 1381 C C . ILE A 1 181 ? 32.110 45.739 -66.142 1.00 94.50 181 ILE A C 1
ATOM 1383 O O . ILE A 1 181 ? 32.111 46.952 -65.906 1.00 94.50 181 ILE A O 1
ATOM 1387 N N . LEU A 1 182 ? 32.448 44.836 -65.216 1.00 95.31 182 LEU A N 1
ATOM 1388 C CA . LEU A 1 182 ? 32.780 45.207 -63.842 1.00 95.31 182 LEU A CA 1
ATOM 1389 C C . LEU A 1 182 ? 33.993 46.152 -63.778 1.00 95.31 182 LEU A C 1
ATOM 1391 O O . LEU A 1 182 ? 33.959 47.153 -63.059 1.00 95.31 182 LEU A O 1
ATOM 1395 N N . ALA A 1 183 ? 35.034 45.883 -64.571 1.00 94.56 183 ALA A N 1
ATOM 1396 C CA . ALA A 1 183 ? 36.223 46.725 -64.649 1.00 94.56 183 ALA A CA 1
ATOM 1397 C C . ALA A 1 183 ? 35.899 48.131 -65.180 1.00 94.56 183 ALA A C 1
ATOM 1399 O O . ALA A 1 183 ? 36.353 49.124 -64.607 1.00 94.56 183 ALA A O 1
ATOM 1400 N N . THR A 1 184 ? 35.067 48.242 -66.222 1.00 94.94 184 THR A N 1
ATOM 1401 C CA . THR A 1 184 ? 34.655 49.552 -66.753 1.00 94.94 184 THR A CA 1
ATOM 1402 C C . THR A 1 184 ? 33.847 50.372 -65.750 1.00 94.94 184 THR A C 1
ATOM 1404 O O . THR A 1 184 ? 34.092 51.571 -65.616 1.00 94.94 184 THR A O 1
ATOM 1407 N N . LEU A 1 185 ? 32.941 49.742 -64.994 1.00 94.81 185 LEU A N 1
ATOM 1408 C CA . LEU A 1 185 ? 32.161 50.428 -63.959 1.00 94.81 185 LEU A CA 1
ATOM 1409 C C . LEU A 1 185 ? 33.060 50.967 -62.843 1.00 94.81 185 LEU A C 1
ATOM 1411 O O . LEU A 1 185 ? 32.911 52.119 -62.431 1.00 94.81 185 LEU A O 1
ATOM 1415 N N . MET A 1 186 ? 34.033 50.169 -62.395 1.00 93.75 186 MET A N 1
ATOM 1416 C CA . MET A 1 186 ? 34.999 50.618 -61.392 1.00 93.75 186 MET A CA 1
ATOM 1417 C C . MET A 1 186 ? 35.900 51.744 -61.905 1.00 93.75 186 MET A C 1
ATOM 1419 O O . MET A 1 186 ? 36.154 52.698 -61.166 1.00 93.75 186 MET A O 1
ATOM 1423 N N . ALA A 1 187 ? 36.348 51.682 -63.160 1.00 92.56 187 ALA A N 1
ATOM 1424 C CA . ALA A 1 187 ? 37.182 52.726 -63.751 1.00 92.56 187 ALA A CA 1
ATOM 1425 C C . ALA A 1 187 ? 36.427 54.062 -63.865 1.00 92.56 187 ALA A C 1
ATOM 1427 O O . ALA A 1 187 ? 36.953 55.102 -63.467 1.00 92.56 187 ALA A O 1
ATOM 1428 N N . LEU A 1 188 ? 35.174 54.031 -64.332 1.00 94.06 188 LEU A N 1
ATOM 1429 C CA . LEU A 1 188 ? 34.314 55.214 -64.439 1.00 94.06 188 LEU A CA 1
ATOM 1430 C C . LEU A 1 188 ? 33.987 55.813 -63.065 1.00 94.06 188 LEU A C 1
ATOM 1432 O O . LEU A 1 188 ? 34.107 57.025 -62.882 1.00 94.06 188 LEU A O 1
ATOM 1436 N N . GLY A 1 189 ? 33.638 54.976 -62.084 1.00 90.69 189 GLY A N 1
ATOM 1437 C CA . GLY A 1 189 ? 33.376 55.427 -60.714 1.00 90.69 189 GLY A CA 1
ATOM 1438 C C . GLY A 1 189 ? 34.605 56.066 -60.059 1.00 90.69 189 GLY A C 1
ATOM 1439 O O . GLY A 1 189 ? 34.510 57.138 -59.458 1.00 90.69 189 GLY A O 1
ATOM 1440 N N . SER A 1 190 ? 35.782 55.462 -60.243 1.00 89.00 190 SER A N 1
ATOM 1441 C CA . SER A 1 190 ? 37.046 55.998 -59.722 1.00 89.00 190 SER A CA 1
ATOM 1442 C C . SER A 1 190 ? 37.421 57.324 -60.384 1.00 89.00 190 SER A C 1
ATOM 1444 O O . SER A 1 190 ? 37.814 58.270 -59.699 1.00 89.00 190 SER A O 1
ATOM 1446 N N . TYR A 1 191 ? 37.255 57.428 -61.706 1.00 89.81 191 TYR A N 1
ATOM 1447 C CA . TYR A 1 191 ? 37.517 58.661 -62.449 1.00 89.81 191 TYR A CA 1
ATOM 1448 C C . TYR A 1 191 ? 36.621 59.810 -61.969 1.00 89.81 191 TYR A C 1
ATOM 1450 O O . TYR A 1 191 ? 37.115 60.905 -61.683 1.00 89.81 191 TYR A O 1
ATOM 1458 N N . TRP A 1 192 ? 35.321 59.548 -61.796 1.00 88.69 192 TRP A N 1
ATOM 1459 C CA . TRP A 1 192 ? 34.377 60.550 -61.306 1.00 8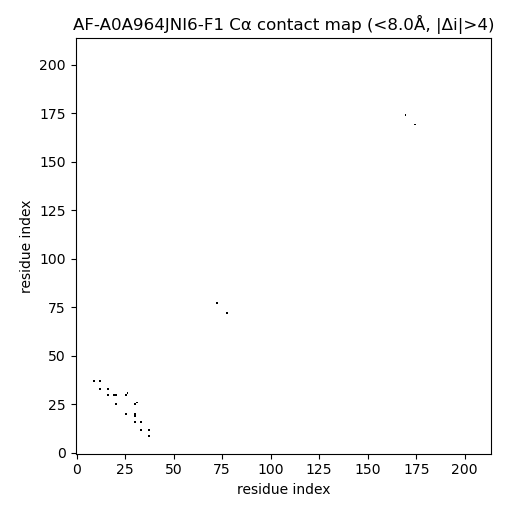8.69 192 TRP A CA 1
ATOM 1460 C C . TRP A 1 192 ? 34.712 61.011 -59.880 1.00 88.69 192 TRP A C 1
ATOM 1462 O O . TRP A 1 192 ? 34.729 62.214 -59.612 1.00 88.69 192 TRP A O 1
ATOM 1472 N N . SER A 1 193 ? 35.075 60.086 -58.984 1.00 86.94 193 SER A N 1
ATOM 1473 C CA . SER A 1 193 ? 35.463 60.422 -57.607 1.00 86.94 193 SER A CA 1
ATOM 1474 C C . SER A 1 193 ? 36.749 61.251 -57.512 1.00 86.94 193 SER A C 1
ATOM 1476 O O . SER A 1 193 ? 36.896 62.039 -56.576 1.00 86.94 193 SER A O 1
ATOM 1478 N N . ILE A 1 194 ? 37.704 61.071 -58.429 1.00 85.31 194 ILE A N 1
ATOM 1479 C CA . ILE A 1 194 ? 38.938 61.872 -58.454 1.00 85.31 194 ILE A CA 1
ATOM 1480 C C . ILE A 1 194 ? 38.645 63.285 -58.970 1.00 85.31 194 ILE A C 1
ATOM 1482 O O . ILE A 1 194 ? 39.201 64.256 -58.451 1.00 85.31 194 ILE A O 1
ATOM 1486 N N . TRP A 1 195 ? 37.760 63.414 -59.962 1.00 82.88 195 TRP A N 1
ATOM 1487 C CA . TRP A 1 195 ? 37.383 64.708 -60.529 1.00 82.88 195 TRP A CA 1
ATOM 1488 C C . TRP A 1 195 ? 36.687 65.608 -59.499 1.00 82.88 195 TRP A C 1
ATOM 1490 O O . TRP A 1 195 ? 37.082 66.763 -59.336 1.00 82.88 195 TRP A O 1
ATOM 1500 N N . THR A 1 196 ? 35.741 65.072 -58.721 1.00 82.94 196 THR A N 1
ATOM 1501 C CA . THR A 1 196 ? 35.021 65.854 -57.697 1.00 82.94 196 THR A CA 1
ATOM 1502 C C . THR A 1 196 ? 35.912 66.307 -56.538 1.00 82.94 196 THR A C 1
ATOM 1504 O O . THR A 1 196 ? 35.640 67.329 -55.912 1.00 82.94 196 THR A O 1
ATOM 1507 N N . ARG A 1 197 ? 37.014 65.601 -56.258 1.00 74.19 197 ARG A N 1
ATOM 1508 C CA . ARG A 1 197 ? 37.945 65.972 -55.180 1.00 74.19 197 ARG A CA 1
ATOM 1509 C C . ARG A 1 197 ? 38.873 67.138 -55.558 1.00 74.19 197 ARG A C 1
ATOM 1511 O O . ARG A 1 197 ? 39.397 67.799 -54.668 1.00 74.19 197 ARG A O 1
ATOM 1518 N N . ARG A 1 198 ? 39.069 67.432 -56.853 1.00 68.00 198 ARG A N 1
ATOM 1519 C CA . ARG A 1 198 ? 39.892 68.577 -57.302 1.00 68.00 198 ARG A CA 1
ATOM 1520 C C . ARG A 1 198 ? 39.153 69.918 -57.277 1.00 68.00 198 ARG A C 1
ATOM 1522 O O . ARG A 1 198 ? 39.810 70.952 -57.299 1.00 68.00 198 ARG A O 1
ATOM 1529 N N . SER A 1 199 ? 37.823 69.929 -57.202 1.00 64.62 199 SER A N 1
ATOM 1530 C CA . SER A 1 199 ? 37.031 71.169 -57.224 1.00 64.62 199 SER A CA 1
ATOM 1531 C C . SER A 1 199 ? 36.904 71.885 -55.871 1.00 64.62 199 SER A C 1
ATOM 1533 O O . SER A 1 199 ? 36.217 72.898 -55.796 1.00 64.62 199 SER A O 1
ATOM 1535 N N . THR A 1 200 ? 37.559 71.416 -54.802 1.00 65.50 200 THR A N 1
ATOM 1536 C CA . THR A 1 200 ? 37.449 72.028 -53.462 1.00 65.50 200 THR A CA 1
ATOM 1537 C C . THR A 1 200 ? 38.809 72.326 -52.827 1.00 65.50 200 THR A C 1
ATOM 1539 O O . THR A 1 200 ? 39.109 71.831 -51.745 1.00 65.50 200 THR A O 1
ATOM 1542 N N . THR A 1 201 ? 39.644 73.145 -53.470 1.00 62.06 201 THR A N 1
ATOM 1543 C CA . THR A 1 201 ? 40.794 73.784 -52.797 1.00 62.06 201 THR A CA 1
ATOM 1544 C C . THR A 1 201 ? 41.035 75.203 -53.314 1.00 62.06 201 THR A C 1
ATOM 1546 O O . THR A 1 201 ? 41.866 75.433 -54.187 1.00 62.06 201 THR A O 1
ATOM 1549 N N . SER A 1 202 ? 40.307 76.153 -52.732 1.00 61.09 202 SER A N 1
ATOM 1550 C CA . SER A 1 202 ? 40.608 77.591 -52.642 1.00 61.09 202 SER A CA 1
ATOM 1551 C C . SER A 1 202 ? 39.727 78.103 -51.490 1.00 61.09 202 SER A C 1
ATOM 1553 O O . SER A 1 202 ? 38.525 77.876 -51.540 1.00 61.09 202 SER A O 1
ATOM 1555 N N . THR A 1 203 ? 40.148 78.708 -50.382 1.00 54.12 203 THR A N 1
ATOM 1556 C CA . THR A 1 203 ? 41.373 79.411 -49.995 1.00 54.12 203 THR A CA 1
ATOM 1557 C C . THR A 1 203 ? 41.287 79.603 -48.471 1.00 54.12 203 THR A C 1
ATOM 1559 O O . THR A 1 203 ? 40.236 80.015 -47.983 1.00 54.12 203 THR A O 1
ATOM 1562 N N . SER A 1 204 ? 42.356 79.361 -47.703 1.00 63.06 204 SER A N 1
ATOM 1563 C CA . SER A 1 204 ? 42.458 79.865 -46.321 1.00 63.06 204 SER A CA 1
ATOM 1564 C C . SER A 1 204 ? 43.908 80.153 -45.911 1.00 63.06 204 SER A C 1
ATOM 1566 O O . SER A 1 204 ? 44.707 79.226 -45.809 1.00 63.06 204 SER A O 1
ATOM 1568 N N . SER A 1 205 ? 44.220 81.414 -45.595 1.00 61.81 205 SER A N 1
ATOM 1569 C CA . SER A 1 205 ? 45.258 81.833 -44.626 1.00 61.81 205 SER A CA 1
ATOM 1570 C C . SER A 1 205 ? 45.055 83.334 -44.337 1.00 61.81 205 SER A C 1
ATOM 1572 O O . SER A 1 205 ? 45.053 84.114 -45.282 1.00 61.81 205 SER A O 1
ATOM 1574 N N . ARG A 1 206 ? 44.637 83.790 -43.145 1.00 58.56 206 ARG A N 1
ATOM 1575 C CA . ARG A 1 206 ? 45.273 83.827 -41.803 1.00 58.56 206 ARG A CA 1
ATOM 1576 C C . ARG A 1 206 ? 46.203 85.039 -41.614 1.00 58.56 206 ARG A C 1
ATOM 1578 O O . ARG A 1 206 ? 47.231 85.131 -42.268 1.00 58.56 206 ARG A O 1
ATOM 1585 N N . GLY A 1 207 ? 45.871 85.889 -40.638 1.00 53.75 207 GLY A N 1
ATOM 1586 C CA . GLY A 1 207 ? 46.741 86.928 -40.073 1.00 53.75 207 GLY A CA 1
ATOM 1587 C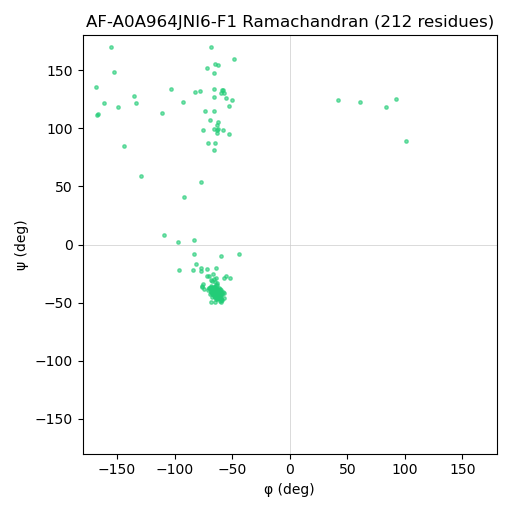 C . GLY A 1 207 ? 46.157 87.484 -38.766 1.00 53.75 207 GLY A C 1
ATOM 1588 O O . GLY A 1 207 ? 45.087 88.078 -38.780 1.00 53.75 207 GLY A O 1
ATOM 1589 N N . SER A 1 208 ? 46.831 87.208 -37.646 1.00 64.00 208 SER A N 1
ATOM 1590 C CA . SER A 1 208 ? 46.561 87.644 -36.258 1.00 64.00 208 SER A CA 1
ATOM 1591 C C . SER A 1 208 ? 46.788 89.153 -36.042 1.00 64.00 208 SER A C 1
ATOM 1593 O O . SER A 1 208 ? 47.441 89.761 -36.889 1.00 64.00 208 SER A O 1
ATOM 1595 N N . PRO A 1 209 ? 46.391 89.749 -34.893 1.00 61.22 209 PRO A N 1
ATOM 1596 C CA . PRO A 1 2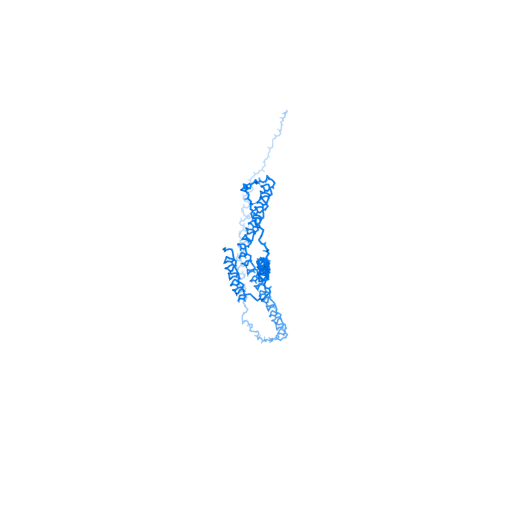09 ? 47.416 89.943 -33.849 1.00 61.22 209 PRO A CA 1
ATOM 1597 C C . PRO A 1 209 ? 46.926 89.984 -32.373 1.00 61.22 209 PRO A C 1
ATOM 1599 O O . PRO A 1 209 ? 45.828 90.423 -32.057 1.00 61.22 209 PRO A O 1
ATOM 1602 N N . THR A 1 210 ? 47.817 89.497 -31.500 1.00 62.31 210 THR A N 1
ATOM 1603 C CA . THR A 1 210 ? 48.247 90.010 -30.175 1.00 62.31 210 THR A CA 1
ATOM 1604 C C . THR A 1 210 ? 47.240 90.571 -29.152 1.00 62.31 210 THR A C 1
ATOM 1606 O O . THR A 1 210 ? 46.583 91.583 -29.372 1.00 62.31 210 THR A O 1
ATOM 1609 N N . SER A 1 211 ? 47.288 89.967 -27.956 1.00 65.31 211 SER A N 1
ATOM 1610 C CA . SER A 1 211 ? 46.796 90.431 -26.643 1.00 65.31 211 SER A CA 1
ATOM 1611 C C . SER A 1 211 ? 47.213 91.868 -26.285 1.00 65.31 211 SER A C 1
ATOM 1613 O O . SER A 1 211 ? 48.256 92.309 -26.779 1.00 65.31 211 SER A O 1
ATOM 1615 N N . PRO A 1 212 ? 46.519 92.552 -25.346 1.00 62.53 212 PRO A N 1
ATOM 1616 C CA . PRO A 1 212 ? 47.031 92.520 -23.961 1.00 62.53 212 PRO A CA 1
ATOM 1617 C C . PRO A 1 212 ? 46.019 92.765 -22.800 1.00 62.53 212 PRO A C 1
ATOM 1619 O O . PRO A 1 212 ? 44.926 93.279 -23.002 1.00 62.53 212 PRO A O 1
ATOM 1622 N N . PHE A 1 213 ? 46.526 92.506 -21.583 1.00 56.44 213 PHE A N 1
ATOM 1623 C CA . PHE A 1 213 ? 46.304 93.209 -20.301 1.00 56.44 213 PHE A CA 1
ATOM 1624 C C . PHE A 1 213 ? 45.194 92.798 -19.297 1.00 56.44 213 PHE A C 1
ATOM 1626 O O . PHE A 1 213 ? 44.006 92.856 -19.593 1.00 56.44 213 PHE A O 1
ATOM 1633 N N . TRP A 1 214 ? 45.716 92.562 -18.074 1.00 51.69 214 TRP A N 1
ATOM 1634 C CA . TRP A 1 214 ? 45.173 92.470 -16.701 1.00 51.69 214 TRP A CA 1
ATOM 1635 C C . TRP A 1 214 ? 44.320 91.262 -16.310 1.00 51.69 214 TRP A C 1
ATOM 1637 O O . TRP A 1 214 ? 43.164 91.144 -16.761 1.00 51.69 214 TRP A O 1
#

Sequence (214 aa):
MEIATLDRQLDTLTNKVLALLVDNPNDHPEVLAARKSVALVQTQLDLLRAKAAATLLPVPPVASGQPGLKPQLDDATLTAATDEITRLERERDEHLANIDRIQANIRTLPRIRGQLGELERDRKRAAEALDLEVTKLAEAESQDSLISANRGDTFRIQVPANLPAQPNSPASWVMLMASAILATLMALGSYWSIWTRRSTTSTSSRGSPTSPFW

Radius of gyration: 59.07 Å; Cα contacts (8 Å, |Δi|>4): 12; chains: 1; bounding box: 90×126×134 Å